Protein AF-A0A4U0VZD5-F1 (afdb_monomer_lite)

Sequence (245 aa):
MNGTALGRDLASLLKHYAAVSPSSPTLIPSPPFPSPRDLSTPAAQQWIVDHLLALNQTQQDGARAWKKAFWSRVVKGIEVGFAQRRAEGDEAVEDEETHPDLLETMVDYLSSPTATSAGAAPGVSRRVYYYGPFDGPIDSNHGLAQACVALSNHLLADPTLVLTHKRIIELGAGVGLLSLVSAKLSAGGAAPEIEGAEPRIVATDVDEKVLEMLQANIAENGMQARVNACALDWELAPDPEHDTA

Radius of gyration: 22.03 Å; chains: 1; bounding box: 45×55×79 Å

Foldseek 3Di:
DPPDPLNVLLVLVLLCLQLLDDVALVPQDDRSPPALQQLLDPVNLVSCCVRVVVVVVPADDPSLVRVLRNLVCSQVSNVVNLVVCVVVVNPVSVVDDRDVSSVVSNCCSVVDDDPPPPDDDPDPRQHAADDDDDDDDDDDPCSPVRVLRSVLSVCSSPVCVLQVAQAEEAEQCQLPSNVLSSLVSNVPDPDDLDPPDDARYEYEDADPVSLVNNVVSCVVSVNVSHYDYDYDDPVPDDDPVPPPD

pLDDT: mean 77.02, std 18.89, range [31.05, 97.38]

Secondary structure (DSSP, 8-state):
-TTSHHHHHHHHHHHHHHHT-SSSGGGS-TTTSPPHHHHTSHHHHHHHIIIIITTGGG--GGGHHHHHHHHHHHHHHHHHHHHHHHHTT-GGGGS----HHHHHHHHHHHHS-----SS------------SS------TT-HHHHHHHHHHHHHHH-THHHHT-S-EEEES-TT-HHHHHHHHHHHHS-----TTPPPSEEEEES-HHHHHHHHHHHHHTT-TTTEEEEE--GGGSPPTTS---

Structure (mmCIF, N/CA/C/O backbone):
data_AF-A0A4U0VZD5-F1
#
_entry.id   AF-A0A4U0VZD5-F1
#
loop_
_atom_site.group_PDB
_atom_site.id
_atom_site.type_symbol
_atom_site.label_atom_id
_atom_site.label_alt_id
_atom_site.label_comp_id
_atom_site.label_asym_id
_atom_site.label_entity_id
_atom_site.label_seq_id
_atom_site.pdbx_PDB_ins_code
_atom_site.Cartn_x
_atom_site.Cartn_y
_atom_site.Cartn_z
_atom_site.occupancy
_atom_site.B_iso_or_equiv
_atom_site.auth_seq_id
_atom_site.auth_comp_id
_atom_site.auth_asym_id
_atom_site.auth_atom_id
_atom_site.pdbx_PDB_model_num
ATOM 1 N N . MET A 1 1 ? -3.628 -7.415 -17.830 1.00 62.75 1 MET A N 1
ATOM 2 C CA . MET A 1 1 ? -2.643 -7.401 -16.721 1.00 62.75 1 MET A CA 1
ATOM 3 C C . MET A 1 1 ? -3.213 -7.878 -15.386 1.00 62.75 1 MET A C 1
ATOM 5 O O . MET A 1 1 ? -2.449 -8.416 -14.596 1.00 62.75 1 MET A O 1
ATOM 9 N N . ASN A 1 2 ? -4.520 -7.755 -15.124 1.00 50.47 2 ASN A N 1
ATOM 10 C CA . ASN A 1 2 ? -5.114 -8.258 -13.878 1.00 50.47 2 ASN A CA 1
ATOM 11 C C . ASN A 1 2 ? -4.874 -9.770 -13.703 1.00 50.47 2 ASN A C 1
ATOM 13 O O . ASN A 1 2 ? -5.185 -10.553 -14.597 1.00 50.47 2 ASN A O 1
ATOM 17 N N . GLY A 1 3 ? -4.291 -10.156 -12.564 1.00 62.03 3 GLY A N 1
ATOM 18 C CA . GLY A 1 3 ? -4.004 -11.550 -12.201 1.00 62.03 3 GLY A CA 1
ATOM 19 C C . GLY A 1 3 ? -2.580 -12.049 -12.491 1.00 62.03 3 GLY A C 1
ATOM 20 O O . GLY A 1 3 ? -2.229 -13.127 -12.015 1.00 62.03 3 GLY A O 1
ATOM 21 N N . THR A 1 4 ? -1.736 -11.292 -13.204 1.00 83.31 4 THR A N 1
ATOM 22 C CA . THR A 1 4 ? -0.313 -11.650 -13.391 1.00 83.31 4 THR A CA 1
ATOM 23 C C . THR A 1 4 ? 0.530 -11.260 -12.171 1.00 83.31 4 THR A C 1
ATOM 25 O O . THR A 1 4 ? 0.101 -10.442 -11.356 1.00 83.31 4 THR A O 1
ATOM 28 N N . ALA A 1 5 ? 1.740 -11.821 -12.031 1.00 83.69 5 ALA A N 1
ATOM 29 C CA . ALA A 1 5 ? 2.677 -11.423 -10.970 1.00 83.69 5 ALA A CA 1
ATOM 30 C C . ALA A 1 5 ? 2.955 -9.909 -11.011 1.00 83.69 5 ALA A C 1
ATOM 32 O O . ALA A 1 5 ? 2.682 -9.222 -10.033 1.00 83.69 5 ALA A O 1
ATOM 33 N N . LEU A 1 6 ? 3.312 -9.390 -12.190 1.00 86.06 6 LEU A N 1
ATOM 34 C CA . LEU A 1 6 ? 3.499 -7.959 -12.428 1.00 86.06 6 LEU A CA 1
ATOM 35 C C . LEU A 1 6 ? 2.243 -7.131 -12.113 1.00 86.06 6 LEU A C 1
ATOM 37 O O . LEU A 1 6 ? 2.339 -6.072 -11.506 1.00 86.06 6 LEU A O 1
ATOM 41 N N . GLY A 1 7 ? 1.049 -7.614 -12.471 1.00 80.94 7 GLY A N 1
ATOM 42 C CA . GLY A 1 7 ? -0.202 -6.930 -12.141 1.00 80.94 7 GLY A CA 1
ATOM 43 C C . GLY A 1 7 ? -0.452 -6.833 -10.631 1.00 80.94 7 GLY A C 1
ATOM 44 O O . GLY A 1 7 ? -0.961 -5.819 -10.158 1.00 80.94 7 GLY A O 1
ATOM 45 N N . ARG A 1 8 ? -0.067 -7.858 -9.857 1.00 83.62 8 ARG A N 1
ATOM 46 C CA . ARG A 1 8 ? -0.136 -7.820 -8.385 1.00 83.62 8 ARG A CA 1
ATOM 47 C C . ARG A 1 8 ? 0.894 -6.859 -7.794 1.00 83.62 8 ARG A C 1
ATOM 49 O O . ARG A 1 8 ? 0.544 -6.109 -6.885 1.00 83.62 8 ARG A O 1
ATOM 56 N N . ASP A 1 9 ? 2.110 -6.851 -8.329 1.00 86.75 9 ASP A N 1
ATOM 57 C CA . ASP A 1 9 ? 3.182 -5.952 -7.891 1.00 86.75 9 ASP A CA 1
ATOM 58 C C . ASP A 1 9 ? 2.803 -4.488 -8.142 1.00 86.75 9 ASP A C 1
ATOM 60 O O . ASP A 1 9 ? 2.845 -3.670 -7.227 1.00 86.75 9 ASP A O 1
ATOM 64 N N . LEU A 1 10 ? 2.294 -4.180 -9.337 1.00 87.94 10 LEU A N 1
ATOM 65 C CA . LEU A 1 10 ? 1.778 -2.862 -9.708 1.00 87.94 10 LEU A CA 1
ATOM 66 C C . LEU A 1 10 ? 0.598 -2.422 -8.825 1.00 87.94 10 LEU A C 1
ATOM 68 O O . LEU A 1 10 ? 0.584 -1.298 -8.317 1.00 87.94 10 LEU A O 1
ATOM 72 N N . ALA A 1 11 ? -0.355 -3.317 -8.550 1.00 83.94 11 ALA A N 1
ATOM 73 C CA . ALA A 1 11 ? -1.449 -3.033 -7.621 1.00 83.94 11 ALA A CA 1
ATOM 74 C C . ALA A 1 11 ? -0.955 -2.775 -6.185 1.00 83.94 11 ALA A C 1
ATOM 76 O O . ALA A 1 11 ? -1.553 -1.983 -5.457 1.00 83.94 11 ALA A O 1
ATOM 77 N N . SER A 1 12 ? 0.132 -3.420 -5.758 1.00 82.94 12 SER A N 1
ATOM 78 C CA . SER A 1 12 ? 0.761 -3.150 -4.463 1.00 82.94 12 SER A CA 1
ATOM 79 C C . SER A 1 12 ? 1.540 -1.830 -4.470 1.00 82.94 12 SER A C 1
ATOM 81 O O . SER A 1 12 ? 1.457 -1.059 -3.514 1.00 82.94 12 SER A O 1
ATOM 83 N N . LEU A 1 13 ? 2.230 -1.511 -5.568 1.00 87.81 13 LEU A N 1
ATOM 84 C CA . LEU A 1 13 ? 2.917 -0.236 -5.769 1.00 87.81 13 LEU A CA 1
ATOM 85 C C . LEU A 1 13 ? 1.947 0.950 -5.687 1.00 87.81 13 LEU A C 1
ATOM 87 O O . LEU A 1 13 ? 2.261 1.953 -5.049 1.00 87.81 13 LEU A O 1
ATOM 91 N N . LEU A 1 14 ? 0.750 0.812 -6.263 1.00 86.12 14 LEU A N 1
ATOM 92 C CA . LEU A 1 14 ? -0.326 1.801 -6.162 1.00 86.12 14 LEU A CA 1
ATOM 93 C C . LEU A 1 14 ? -0.691 2.110 -4.705 1.00 86.12 14 LEU A C 1
ATOM 95 O O . LEU A 1 14 ? -0.873 3.274 -4.353 1.00 86.12 14 LEU A O 1
ATOM 99 N N . LYS A 1 15 ? -0.744 1.091 -3.837 1.00 81.38 15 LYS A N 1
ATOM 100 C CA . LYS A 1 15 ? -1.036 1.273 -2.405 1.00 81.38 15 LYS A CA 1
ATOM 101 C C . LYS A 1 15 ? 0.075 2.047 -1.703 1.00 81.38 15 LYS A C 1
ATOM 103 O O . LYS A 1 15 ? -0.225 2.969 -0.952 1.00 81.38 15 LYS A O 1
ATOM 108 N N . HIS A 1 16 ? 1.341 1.728 -1.985 1.00 83.88 16 HIS A N 1
ATOM 109 C CA . HIS A 1 16 ? 2.482 2.496 -1.472 1.00 83.88 16 HIS A CA 1
ATOM 110 C C . HIS A 1 16 ? 2.446 3.955 -1.933 1.00 83.88 16 HIS A C 1
ATOM 112 O O . HIS A 1 16 ? 2.645 4.864 -1.127 1.00 83.88 16 HIS A O 1
ATOM 118 N N . TYR A 1 17 ? 2.157 4.181 -3.218 1.00 85.88 17 TYR A N 1
ATOM 119 C CA . TYR A 1 17 ? 2.051 5.516 -3.801 1.00 85.88 17 TYR A CA 1
ATOM 120 C C . TYR A 1 17 ? 0.921 6.332 -3.161 1.00 85.88 17 TYR A C 1
ATOM 122 O O . TYR A 1 17 ? 1.142 7.466 -2.740 1.00 85.88 17 TYR A O 1
ATOM 130 N N . ALA A 1 18 ? -0.265 5.736 -3.012 1.00 78.19 18 ALA A N 1
ATOM 131 C CA . ALA A 1 18 ? -1.412 6.369 -2.367 1.00 78.19 18 ALA A CA 1
ATOM 132 C C . ALA A 1 18 ? -1.168 6.649 -0.873 1.00 78.19 18 ALA A C 1
ATOM 134 O O . ALA A 1 18 ? -1.583 7.689 -0.359 1.00 78.19 18 ALA A O 1
ATOM 135 N N . ALA A 1 19 ? -0.477 5.739 -0.181 1.00 73.06 19 ALA A N 1
ATOM 136 C CA . ALA A 1 19 ? -0.137 5.880 1.231 1.00 73.06 19 ALA A CA 1
ATOM 137 C C . ALA A 1 19 ? 1.039 6.837 1.486 1.00 73.06 19 ALA A C 1
ATOM 139 O O . ALA A 1 19 ? 1.235 7.241 2.632 1.00 73.06 19 ALA A O 1
ATOM 140 N N . VAL A 1 20 ? 1.823 7.185 0.454 1.00 81.31 20 VAL A N 1
ATOM 141 C CA . VAL A 1 20 ? 3.091 7.928 0.590 1.00 81.31 20 VAL A CA 1
ATOM 142 C C . VAL A 1 20 ? 3.984 7.239 1.631 1.00 81.31 20 VAL A C 1
ATOM 144 O O . VAL A 1 20 ? 4.483 7.844 2.580 1.00 81.31 20 VAL A O 1
ATOM 147 N N . SER A 1 21 ? 4.087 5.917 1.507 1.00 77.44 21 SER A N 1
ATOM 148 C CA . SER A 1 21 ? 4.688 5.053 2.519 1.00 77.44 21 SER A CA 1
ATOM 149 C C . SER A 1 21 ? 5.438 3.894 1.867 1.00 77.44 21 SER A C 1
ATOM 151 O O . SER A 1 21 ? 4.959 3.367 0.856 1.00 77.44 21 SER A O 1
ATOM 153 N N . PRO A 1 22 ? 6.584 3.441 2.410 1.00 78.62 22 PRO A N 1
ATOM 154 C CA . PRO A 1 22 ? 7.290 3.885 3.629 1.00 78.62 22 PRO A CA 1
ATOM 155 C C . PRO A 1 22 ? 7.838 5.317 3.534 1.00 78.62 22 PRO A C 1
ATOM 157 O O . PRO A 1 22 ? 7.692 5.959 2.504 1.00 78.62 22 PRO A O 1
ATOM 160 N N . SER A 1 23 ? 8.482 5.835 4.587 1.00 79.25 23 SER A N 1
ATOM 161 C CA . SER A 1 23 ? 8.974 7.231 4.666 1.00 79.25 23 SER A CA 1
ATOM 162 C C . SER A 1 23 ? 9.859 7.680 3.493 1.00 79.25 23 SER A C 1
ATOM 164 O O . SER A 1 23 ? 9.943 8.873 3.207 1.00 79.25 23 SER A O 1
ATOM 166 N N . SER A 1 24 ? 10.482 6.733 2.787 1.00 86.75 24 SER A N 1
ATOM 167 C CA . SER A 1 24 ? 11.152 6.945 1.506 1.00 86.75 24 SER A CA 1
ATOM 168 C C . SER A 1 24 ? 10.703 5.890 0.495 1.00 86.75 24 SER A C 1
ATOM 170 O O . SER A 1 24 ? 10.731 4.701 0.822 1.00 86.75 24 SER A O 1
ATOM 172 N N . PRO A 1 25 ? 10.399 6.257 -0.762 1.00 90.69 25 PRO A N 1
ATOM 173 C CA . PRO A 1 25 ? 10.032 5.286 -1.784 1.00 90.69 25 PRO A CA 1
ATOM 174 C C . PRO A 1 25 ? 11.175 4.322 -2.111 1.00 90.69 25 PRO A C 1
ATOM 176 O O . PRO A 1 25 ? 10.906 3.268 -2.666 1.00 90.69 25 PRO A O 1
ATOM 179 N N . THR A 1 26 ? 12.434 4.625 -1.764 1.00 90.00 26 THR A N 1
ATOM 180 C CA . THR A 1 26 ? 13.578 3.704 -1.929 1.00 90.00 26 THR A CA 1
ATOM 181 C C . THR A 1 26 ? 13.498 2.473 -1.031 1.00 90.00 26 THR A C 1
ATOM 183 O O . THR A 1 26 ? 14.128 1.466 -1.336 1.00 90.00 26 THR A O 1
ATOM 186 N N . LEU A 1 27 ? 12.723 2.543 0.054 1.00 88.56 27 LEU A N 1
ATOM 187 C CA . LEU A 1 27 ? 12.533 1.436 0.989 1.00 88.56 27 LEU A CA 1
ATOM 188 C C . LEU A 1 27 ? 11.465 0.442 0.511 1.00 88.56 27 LEU A C 1
ATOM 190 O O . LEU A 1 27 ? 11.312 -0.607 1.123 1.00 88.56 27 LEU A O 1
ATOM 194 N N . ILE A 1 28 ? 10.738 0.737 -0.576 1.00 89.88 28 ILE A N 1
ATOM 195 C CA . ILE A 1 28 ? 9.834 -0.236 -1.203 1.00 89.88 28 ILE A CA 1
ATOM 196 C C . ILE A 1 28 ? 10.703 -1.330 -1.854 1.00 89.88 28 ILE A C 1
ATOM 198 O O . ILE A 1 28 ? 11.478 -1.003 -2.768 1.00 89.88 28 ILE A O 1
ATOM 202 N N . PRO A 1 29 ? 10.613 -2.600 -1.420 1.00 88.12 29 PRO A N 1
ATOM 203 C CA . PRO A 1 29 ? 11.421 -3.677 -1.984 1.00 88.12 29 PRO A CA 1
ATOM 204 C C . PRO A 1 29 ? 11.016 -3.973 -3.434 1.00 88.12 29 PRO A C 1
ATOM 206 O O . PRO A 1 29 ? 9.993 -3.492 -3.917 1.00 88.12 29 PRO A O 1
ATOM 209 N N . SER A 1 30 ? 11.840 -4.732 -4.155 1.00 87.81 30 SER A N 1
ATOM 210 C CA . SER A 1 30 ? 11.513 -5.239 -5.490 1.00 87.81 30 SER A CA 1
ATOM 211 C C . SER A 1 30 ? 11.449 -6.766 -5.410 1.00 87.81 30 SER A C 1
ATOM 213 O O . SER A 1 30 ? 12.510 -7.380 -5.261 1.00 87.81 30 SER A O 1
ATOM 215 N N . PRO A 1 31 ? 10.249 -7.388 -5.433 1.00 87.06 31 PRO A N 1
ATOM 216 C CA . PRO A 1 31 ? 8.893 -6.791 -5.444 1.00 87.06 31 PRO A CA 1
ATOM 217 C C . PRO A 1 31 ? 8.492 -6.136 -4.094 1.00 87.06 31 PRO A C 1
ATOM 219 O O . PRO A 1 31 ? 9.131 -6.439 -3.084 1.00 87.06 31 PRO A O 1
ATOM 222 N N . PRO A 1 32 ? 7.468 -5.245 -4.034 1.00 86.19 32 PRO A N 1
ATOM 223 C CA . PRO A 1 32 ? 6.478 -4.942 -5.077 1.00 86.19 32 PRO A CA 1
ATOM 224 C C . PRO A 1 32 ? 6.871 -3.833 -6.059 1.00 86.19 32 PRO A C 1
ATOM 226 O O . PRO A 1 32 ? 6.144 -3.587 -7.015 1.00 86.19 32 PRO A O 1
ATOM 229 N N . PHE A 1 33 ? 7.987 -3.132 -5.855 1.00 93.88 33 PHE A N 1
ATOM 230 C CA . PHE A 1 33 ? 8.480 -2.203 -6.869 1.00 93.88 33 PHE A CA 1
ATOM 231 C C . PHE A 1 33 ? 8.924 -3.016 -8.099 1.00 93.88 33 PHE A C 1
ATOM 233 O O . PHE A 1 33 ? 9.793 -3.877 -7.933 1.00 93.88 33 PHE A O 1
ATOM 240 N N . PRO A 1 34 ? 8.367 -2.796 -9.305 1.00 94.25 34 PRO A N 1
ATOM 241 C CA . PRO A 1 34 ? 8.693 -3.624 -10.462 1.00 94.25 34 PRO A CA 1
ATOM 242 C C . PRO A 1 34 ? 10.178 -3.536 -10.822 1.00 94.25 34 PRO A C 1
ATOM 244 O O . PRO A 1 34 ? 10.840 -2.526 -10.550 1.00 94.25 34 PRO A O 1
ATOM 247 N N . SER A 1 35 ? 10.716 -4.603 -11.414 1.00 94.94 35 SER A N 1
ATOM 248 C CA . SER A 1 35 ? 12.107 -4.603 -11.865 1.00 94.94 35 SER A CA 1
ATOM 249 C C . SER A 1 35 ? 12.310 -3.574 -12.990 1.00 94.94 35 SER A C 1
ATOM 251 O O . SER A 1 35 ? 11.343 -3.210 -13.665 1.00 94.94 35 SER A O 1
ATOM 253 N N . PRO A 1 36 ? 13.548 -3.112 -13.252 1.00 96.25 36 PRO A N 1
ATOM 254 C CA . PRO A 1 36 ? 13.823 -2.272 -14.419 1.00 96.25 36 PRO A CA 1
ATOM 255 C C . PRO A 1 36 ? 13.297 -2.894 -15.720 1.00 96.25 36 PRO A C 1
ATOM 257 O O . PRO A 1 36 ? 12.647 -2.216 -16.516 1.00 96.25 36 PRO A O 1
ATOM 260 N N . ARG A 1 37 ? 13.481 -4.212 -15.886 1.00 94.19 37 ARG A N 1
ATOM 261 C CA . ARG A 1 37 ? 12.983 -4.962 -17.041 1.00 94.19 37 ARG A CA 1
ATOM 262 C C . ARG A 1 37 ? 11.468 -4.850 -17.193 1.00 94.19 37 ARG A C 1
ATOM 264 O O . ARG A 1 37 ? 11.008 -4.570 -18.297 1.00 94.19 37 ARG A O 1
ATOM 271 N N . ASP A 1 38 ? 10.715 -5.002 -16.105 1.00 94.81 38 ASP A N 1
ATOM 272 C CA . ASP A 1 38 ? 9.254 -4.871 -16.122 1.00 94.81 38 ASP A CA 1
ATOM 273 C C . ASP A 1 38 ? 8.811 -3.433 -16.413 1.00 94.81 38 ASP A C 1
ATOM 275 O O . ASP A 1 38 ? 7.949 -3.218 -17.267 1.00 94.81 38 ASP A O 1
ATOM 279 N N . LEU A 1 39 ? 9.423 -2.447 -15.740 1.00 95.94 39 LEU A N 1
ATOM 280 C CA . LEU A 1 39 ? 9.114 -1.021 -15.909 1.00 95.94 39 LEU A CA 1
ATOM 281 C C . LEU A 1 39 ? 9.316 -0.551 -17.346 1.00 95.94 39 LEU A C 1
ATOM 283 O O . LEU A 1 39 ? 8.541 0.263 -17.830 1.00 95.94 39 LEU A O 1
ATOM 287 N N . SER A 1 40 ? 10.331 -1.073 -18.033 1.00 95.75 40 SER A N 1
ATOM 288 C CA . SER A 1 40 ? 10.614 -0.706 -19.423 1.00 95.75 40 SER A CA 1
ATOM 289 C C . SER A 1 40 ? 9.613 -1.244 -20.444 1.00 95.75 40 SER A C 1
ATOM 291 O O . SER A 1 40 ? 9.731 -0.917 -21.617 1.00 95.75 40 SER A O 1
ATOM 293 N N . THR A 1 41 ? 8.634 -2.062 -20.049 1.00 94.31 41 THR A N 1
ATOM 294 C CA . THR A 1 41 ? 7.617 -2.547 -20.992 1.00 94.31 41 THR A CA 1
ATOM 295 C C . THR A 1 41 ? 6.527 -1.493 -21.226 1.00 94.31 41 THR A C 1
ATOM 297 O O . THR A 1 41 ? 6.054 -0.894 -20.254 1.00 94.31 41 THR A O 1
ATOM 300 N N . PRO A 1 42 ? 6.032 -1.305 -22.468 1.00 93.94 42 PRO A N 1
ATOM 301 C CA . PRO A 1 42 ? 4.949 -0.355 -22.748 1.00 93.94 42 PRO A CA 1
ATOM 302 C C . PRO A 1 42 ? 3.695 -0.617 -21.907 1.00 93.94 42 PRO A C 1
ATOM 304 O O . PRO A 1 42 ? 3.043 0.303 -21.421 1.00 93.94 42 PRO A O 1
ATOM 307 N N . ALA A 1 43 ? 3.394 -1.895 -21.666 1.00 92.75 43 ALA A N 1
ATOM 308 C CA . ALA A 1 43 ? 2.267 -2.318 -20.849 1.00 92.75 43 ALA A CA 1
ATOM 309 C C . ALA A 1 43 ? 2.384 -1.820 -19.394 1.00 92.75 43 ALA A C 1
ATOM 311 O O . ALA A 1 43 ? 1.436 -1.239 -18.866 1.00 92.75 43 ALA A O 1
ATOM 312 N N . ALA A 1 44 ? 3.537 -2.005 -18.742 1.00 93.75 44 ALA A N 1
ATOM 313 C CA . ALA A 1 44 ? 3.726 -1.531 -17.371 1.00 93.75 44 ALA A CA 1
ATOM 314 C C . ALA A 1 44 ? 3.644 -0.002 -17.282 1.00 93.75 44 ALA A C 1
ATOM 316 O O . ALA A 1 44 ? 3.006 0.520 -16.368 1.00 93.75 44 ALA A O 1
ATOM 317 N N . GLN A 1 45 ? 4.239 0.708 -18.246 1.00 94.56 45 GLN A N 1
ATOM 318 C CA . GLN A 1 45 ? 4.199 2.170 -18.291 1.00 94.56 45 GLN A CA 1
ATOM 319 C C . GLN A 1 45 ? 2.767 2.692 -18.455 1.00 94.56 45 GLN A C 1
ATOM 321 O O . GLN A 1 45 ? 2.347 3.531 -17.660 1.00 94.56 45 GLN A O 1
ATOM 326 N N . GLN A 1 46 ? 1.988 2.131 -19.389 1.00 92.12 46 GLN A N 1
ATOM 327 C CA . GLN A 1 46 ? 0.579 2.495 -19.572 1.00 92.12 46 GLN A CA 1
ATOM 328 C C . GLN A 1 46 ? -0.236 2.248 -18.299 1.00 92.12 46 GLN A C 1
ATOM 330 O O . GLN A 1 46 ? -1.015 3.095 -17.878 1.00 92.12 46 GLN A O 1
ATOM 335 N N . TRP A 1 47 ? -0.016 1.114 -17.627 1.00 91.88 47 TRP A N 1
ATOM 336 C CA . TRP A 1 47 ? -0.720 0.825 -16.380 1.00 91.88 47 TRP A CA 1
ATOM 337 C C . TRP A 1 47 ? -0.421 1.871 -15.297 1.00 91.88 47 TRP A C 1
ATOM 339 O O . TRP A 1 47 ? -1.335 2.309 -14.596 1.00 91.88 47 TRP A O 1
ATOM 349 N N . ILE A 1 48 ? 0.844 2.288 -15.161 1.00 91.69 48 ILE A N 1
ATOM 350 C CA . ILE A 1 48 ? 1.253 3.322 -14.200 1.00 91.69 48 ILE A CA 1
ATOM 351 C C . ILE A 1 48 ? 0.583 4.659 -14.527 1.00 91.69 48 ILE A C 1
ATOM 353 O O . ILE A 1 48 ? 0.110 5.331 -13.612 1.00 91.69 48 ILE A O 1
ATOM 357 N N . VAL A 1 49 ? 0.506 5.035 -15.802 1.00 89.00 49 VAL A N 1
ATOM 358 C CA . VAL A 1 49 ? -0.208 6.242 -16.244 1.00 89.00 49 VAL A CA 1
ATOM 359 C C . VAL A 1 49 ? -1.678 6.168 -15.835 1.00 89.00 49 VAL A C 1
ATOM 361 O O . VAL A 1 49 ? -2.149 7.014 -15.072 1.00 89.00 49 VAL A O 1
ATOM 364 N N . ASP A 1 50 ? -2.362 5.096 -16.227 1.00 86.56 50 ASP A N 1
ATOM 365 C CA . ASP A 1 50 ? -3.799 4.925 -16.002 1.00 86.56 50 ASP A CA 1
ATOM 366 C C . ASP A 1 50 ? -4.178 4.948 -14.509 1.00 86.56 50 ASP A C 1
ATOM 368 O O . ASP A 1 50 ? -5.256 5.420 -14.147 1.00 86.56 50 ASP A O 1
ATOM 372 N N . HIS A 1 51 ? -3.303 4.450 -13.624 1.00 84.31 51 HIS A N 1
ATOM 373 C CA . HIS A 1 51 ? -3.644 4.220 -12.213 1.00 84.31 51 HIS A CA 1
ATOM 374 C C . HIS A 1 51 ? -2.937 5.158 -11.225 1.00 84.31 51 HIS A C 1
ATOM 376 O O . HIS A 1 51 ? -3.519 5.494 -10.195 1.00 84.31 51 HIS A O 1
ATOM 382 N N . LEU A 1 52 ? -1.692 5.580 -11.482 1.00 83.00 52 LEU A N 1
ATOM 383 C CA . LEU A 1 52 ? -0.920 6.419 -10.553 1.00 83.00 52 LEU A CA 1
ATOM 384 C C . LEU A 1 52 ? -0.952 7.902 -10.937 1.00 83.00 52 LEU A C 1
ATOM 386 O O . LEU A 1 52 ? -0.992 8.746 -10.037 1.00 83.00 52 LEU A O 1
ATOM 390 N N . LEU A 1 53 ? -0.954 8.246 -12.230 1.00 79.25 53 LEU A N 1
ATOM 391 C CA . LEU A 1 53 ? -1.032 9.653 -12.647 1.00 79.25 53 LEU A CA 1
ATOM 392 C C . LEU A 1 53 ? -2.420 10.246 -12.421 1.00 79.25 53 LEU A C 1
ATOM 394 O O . LEU A 1 53 ? -2.519 11.383 -11.956 1.00 79.25 53 LEU A O 1
ATOM 398 N N . ALA A 1 54 ? -3.476 9.452 -12.605 1.00 68.06 54 ALA A N 1
ATOM 399 C CA . ALA A 1 54 ? -4.837 9.840 -12.236 1.00 68.06 54 ALA A CA 1
ATOM 400 C C . ALA A 1 54 ? -4.950 10.262 -10.753 1.00 68.06 54 ALA A C 1
ATOM 402 O O . ALA A 1 54 ? -5.682 11.189 -10.416 1.00 68.06 54 ALA A O 1
ATOM 403 N N . LEU A 1 55 ? -4.163 9.647 -9.860 1.00 62.84 55 LEU A N 1
ATOM 404 C CA . LEU A 1 55 ? -4.115 9.998 -8.432 1.00 62.84 55 LEU A CA 1
ATOM 405 C C . LEU A 1 55 ? -3.281 11.246 -8.123 1.00 62.84 55 LEU A C 1
ATOM 407 O O . LEU A 1 55 ? -3.326 11.776 -7.008 1.00 62.84 55 LEU A O 1
ATOM 411 N N . ASN A 1 56 ? -2.460 11.698 -9.068 1.00 60.28 56 ASN A N 1
ATOM 412 C CA . ASN A 1 56 ? -1.546 12.805 -8.838 1.00 60.28 56 ASN A CA 1
ATOM 413 C C . ASN A 1 56 ? -2.276 14.159 -8.809 1.00 60.28 56 ASN A C 1
ATOM 415 O O . ASN A 1 56 ? -1.852 15.065 -8.096 1.00 60.28 56 ASN A O 1
ATOM 419 N N . GLN A 1 57 ? -3.417 14.262 -9.496 1.00 54.75 57 GLN A N 1
ATOM 420 C CA . GLN A 1 57 ? -4.195 15.498 -9.631 1.00 54.75 57 GLN A CA 1
ATOM 421 C C . GLN A 1 57 ? -4.947 15.904 -8.349 1.00 54.75 57 GLN A C 1
ATOM 423 O O . GLN A 1 57 ? -5.398 17.040 -8.233 1.00 54.75 57 GLN A O 1
ATOM 428 N N . THR A 1 58 ? -5.074 15.009 -7.362 1.00 51.16 58 THR A N 1
ATOM 429 C CA . THR A 1 58 ? -5.965 15.206 -6.203 1.00 51.16 58 THR A CA 1
ATOM 430 C C . THR A 1 58 ? -5.272 15.532 -4.869 1.00 51.16 58 THR A C 1
ATOM 432 O O . THR A 1 58 ? -5.965 15.697 -3.868 1.00 51.16 58 THR A O 1
ATOM 435 N N . GLN A 1 59 ? -3.934 15.609 -4.782 1.00 51.97 59 GLN A N 1
ATOM 436 C CA . GLN A 1 59 ? -3.224 15.734 -3.488 1.00 51.97 59 GLN A CA 1
ATOM 437 C C . GLN A 1 59 ? -2.283 16.948 -3.383 1.00 51.97 59 GLN A C 1
ATOM 439 O O . GLN A 1 59 ? -1.357 17.099 -4.174 1.00 51.97 59 GLN A O 1
ATOM 444 N N . GLN A 1 60 ? -2.490 17.743 -2.325 1.00 52.81 60 GLN A N 1
ATOM 445 C CA . GLN A 1 60 ? -1.736 18.949 -1.959 1.00 52.81 60 GLN A CA 1
ATOM 446 C C . GLN A 1 60 ? -0.336 18.668 -1.365 1.00 52.81 60 GLN A C 1
ATOM 448 O O . GLN A 1 60 ? -0.158 17.757 -0.556 1.00 52.81 60 GLN A O 1
ATOM 453 N N . ASP A 1 61 ? 0.620 19.514 -1.767 1.00 56.91 61 ASP A N 1
ATOM 454 C CA . ASP A 1 61 ? 1.993 19.861 -1.329 1.00 56.91 61 ASP A CA 1
ATOM 455 C C . ASP A 1 61 ? 2.782 19.026 -0.292 1.00 56.91 61 ASP A C 1
ATOM 457 O O . ASP A 1 61 ? 4.001 18.894 -0.432 1.00 56.91 61 ASP A O 1
ATOM 461 N N . GLY A 1 62 ? 2.165 18.427 0.730 1.00 62.91 62 GLY A N 1
ATOM 462 C CA . GLY A 1 62 ? 2.884 17.786 1.845 1.00 62.91 62 GLY A CA 1
ATOM 463 C C . GLY A 1 62 ? 3.648 16.500 1.486 1.00 62.91 62 GLY A C 1
ATOM 464 O O . GLY A 1 62 ? 4.600 16.133 2.169 1.00 62.91 62 GLY A O 1
ATOM 465 N N . ALA A 1 63 ? 3.263 15.818 0.404 1.00 75.75 63 ALA A N 1
ATOM 466 C CA . ALA A 1 63 ? 3.888 14.571 -0.063 1.00 75.75 63 ALA A CA 1
ATOM 467 C C . ALA A 1 63 ? 4.898 14.779 -1.205 1.00 75.75 63 ALA A C 1
ATOM 469 O O . ALA A 1 63 ? 5.423 13.818 -1.772 1.00 75.75 63 ALA A O 1
ATOM 470 N N . ARG A 1 64 ? 5.166 16.034 -1.576 1.00 80.62 64 ARG A N 1
ATOM 471 C CA . ARG A 1 64 ? 5.861 16.373 -2.818 1.00 80.62 64 ARG A CA 1
ATOM 472 C C . ARG A 1 64 ? 7.288 15.832 -2.895 1.00 80.62 64 ARG A C 1
ATOM 474 O O . ARG A 1 64 ? 7.684 15.315 -3.935 1.00 80.62 64 ARG A O 1
ATOM 481 N N . ALA A 1 65 ? 8.040 15.895 -1.796 1.00 84.81 65 ALA A N 1
ATOM 482 C CA . ALA A 1 65 ? 9.398 15.349 -1.737 1.00 84.81 65 ALA A CA 1
ATOM 483 C C . ALA A 1 65 ? 9.416 13.824 -1.944 1.00 84.81 65 ALA A C 1
ATOM 485 O O . ALA A 1 65 ? 10.250 13.308 -2.689 1.00 84.81 65 ALA A O 1
ATOM 486 N N . TRP A 1 66 ? 8.456 13.115 -1.341 1.00 88.06 66 TRP A N 1
ATOM 487 C CA . TRP A 1 66 ? 8.308 11.672 -1.503 1.00 88.06 66 TRP A CA 1
ATOM 488 C C . TRP A 1 66 ? 7.920 11.310 -2.939 1.00 88.06 66 TRP A C 1
ATOM 490 O O . TRP A 1 66 ? 8.566 10.462 -3.550 1.00 88.06 66 TRP A O 1
ATOM 500 N N . LYS A 1 67 ? 6.921 11.994 -3.516 1.00 88.19 67 LYS A N 1
ATOM 501 C CA . LYS A 1 67 ? 6.462 11.740 -4.892 1.00 88.19 67 LYS A CA 1
ATOM 502 C C . LYS A 1 67 ? 7.537 12.060 -5.927 1.00 88.19 67 LYS A C 1
ATOM 504 O O . LYS A 1 67 ? 7.734 11.271 -6.845 1.00 88.19 67 LYS A O 1
ATOM 509 N N . LYS A 1 68 ? 8.304 13.138 -5.735 1.00 89.62 68 LYS A N 1
ATOM 510 C CA . LYS A 1 68 ? 9.494 13.429 -6.547 1.00 89.62 68 LYS A CA 1
ATOM 511 C C . LYS A 1 68 ? 10.469 12.250 -6.530 1.00 89.62 68 LYS A C 1
ATOM 513 O O . LYS A 1 68 ? 10.828 11.742 -7.586 1.00 89.62 68 LYS A O 1
ATOM 518 N N . ALA A 1 69 ? 10.855 11.775 -5.343 1.00 92.19 69 ALA A N 1
ATOM 519 C CA . ALA A 1 69 ? 11.765 10.637 -5.217 1.00 92.19 69 ALA A CA 1
ATOM 520 C C . ALA A 1 69 ? 11.187 9.347 -5.832 1.00 92.19 69 ALA A C 1
ATOM 522 O O . ALA A 1 69 ? 11.923 8.570 -6.441 1.00 92.19 69 ALA A O 1
ATOM 523 N N . PHE A 1 70 ? 9.875 9.133 -5.708 1.00 93.81 70 PHE A N 1
ATOM 524 C CA . PHE A 1 70 ? 9.173 7.987 -6.280 1.00 93.81 70 PHE A CA 1
ATOM 525 C C . PHE A 1 70 ? 9.246 8.003 -7.805 1.00 93.81 70 PHE A C 1
ATOM 527 O O . PHE A 1 70 ? 9.741 7.049 -8.404 1.00 93.81 70 PHE A O 1
ATOM 534 N N . TRP A 1 71 ? 8.830 9.103 -8.433 1.00 93.94 71 TRP A N 1
ATOM 535 C CA . TRP A 1 71 ? 8.865 9.222 -9.885 1.00 93.94 71 TRP A CA 1
ATOM 536 C C . TRP A 1 71 ? 10.303 9.165 -10.412 1.00 93.94 71 TRP A C 1
ATOM 538 O O . TRP A 1 71 ? 10.535 8.602 -11.479 1.00 93.94 71 TRP A O 1
ATOM 548 N N . SER A 1 72 ? 11.295 9.656 -9.649 1.00 94.12 72 SER A N 1
ATOM 549 C CA . SER A 1 72 ? 12.708 9.603 -10.066 1.00 94.12 72 SER A CA 1
ATOM 550 C C . SER A 1 72 ? 13.192 8.165 -10.098 1.00 94.12 72 SER A C 1
ATOM 552 O O . SER A 1 72 ? 13.942 7.781 -10.991 1.00 94.12 72 SER A O 1
ATOM 554 N N . ARG A 1 73 ? 12.721 7.350 -9.149 1.00 95.31 73 ARG A N 1
ATOM 555 C CA . ARG A 1 73 ? 12.978 5.914 -9.136 1.00 95.31 73 ARG A CA 1
ATOM 556 C C . ARG A 1 73 ? 12.300 5.204 -10.314 1.00 95.31 73 ARG A C 1
ATOM 558 O O . ARG A 1 73 ? 12.930 4.326 -10.893 1.00 95.31 73 ARG A O 1
ATOM 565 N N . VAL A 1 74 ? 11.067 5.578 -10.674 1.00 95.69 74 VAL A N 1
ATOM 566 C CA . VAL A 1 74 ? 10.337 4.998 -11.820 1.00 95.69 74 VAL A CA 1
ATOM 567 C C . VAL A 1 74 ? 11.057 5.291 -13.138 1.00 95.69 74 VAL A C 1
ATOM 569 O O . VAL A 1 74 ? 11.441 4.346 -13.820 1.00 95.69 74 VAL A O 1
ATOM 572 N N . VAL A 1 75 ? 11.309 6.565 -13.464 1.00 95.62 75 VAL A N 1
ATOM 573 C CA . VAL A 1 75 ? 11.955 6.964 -14.733 1.00 95.62 75 VAL A CA 1
ATOM 574 C C . VAL A 1 75 ? 13.345 6.343 -14.864 1.00 95.62 75 VAL A C 1
ATOM 576 O O . VAL A 1 75 ? 13.642 5.703 -15.868 1.00 95.62 75 VAL A O 1
ATOM 579 N N . LYS A 1 76 ? 14.163 6.406 -13.805 1.00 96.06 76 LYS A N 1
ATOM 580 C CA . LYS A 1 76 ? 15.477 5.749 -13.795 1.00 96.06 76 LYS A CA 1
ATOM 581 C C . LYS A 1 76 ? 15.370 4.232 -13.992 1.00 96.06 76 LYS A C 1
ATOM 583 O O . LYS A 1 76 ? 16.225 3.629 -14.631 1.00 96.06 76 LYS A O 1
ATOM 588 N N . GLY A 1 77 ? 14.345 3.600 -13.421 1.00 96.62 77 GLY A N 1
ATOM 589 C CA . GLY A 1 77 ? 14.077 2.176 -13.613 1.00 96.62 77 GLY A CA 1
ATOM 590 C C . GLY A 1 77 ? 13.755 1.831 -15.068 1.00 96.62 77 GLY A C 1
ATOM 591 O O . GLY A 1 77 ? 14.274 0.841 -15.573 1.00 96.62 77 GLY A O 1
ATOM 592 N N . ILE A 1 78 ? 12.970 2.670 -15.749 1.00 97.19 78 ILE A N 1
ATOM 593 C CA . ILE A 1 78 ? 12.643 2.525 -17.176 1.00 97.19 78 ILE A CA 1
ATOM 594 C C . ILE A 1 78 ? 13.910 2.633 -18.032 1.00 97.19 78 ILE A C 1
ATOM 596 O O . ILE A 1 78 ? 14.186 1.732 -18.820 1.00 97.19 78 ILE A O 1
ATOM 600 N N . GLU A 1 79 ? 14.728 3.668 -17.816 1.00 96.12 79 GLU A N 1
ATOM 601 C CA . GLU A 1 79 ? 15.991 3.877 -18.545 1.00 96.12 79 GLU A CA 1
ATOM 602 C C . GLU A 1 79 ? 16.953 2.687 -18.393 1.00 96.12 79 GLU A C 1
ATOM 604 O O . GLU A 1 79 ? 17.526 2.197 -19.369 1.00 96.12 79 GLU A O 1
ATOM 609 N N . VAL A 1 80 ? 17.103 2.178 -17.163 1.00 97.38 80 VAL A N 1
ATOM 610 C CA . VAL A 1 80 ? 17.911 0.980 -16.891 1.00 97.38 80 VAL A CA 1
ATOM 611 C C . VAL A 1 80 ? 17.315 -0.248 -17.582 1.00 97.38 80 VAL A C 1
ATOM 613 O O . VAL A 1 80 ? 18.063 -1.060 -18.125 1.00 97.38 80 VAL A O 1
ATOM 616 N N . GLY A 1 81 ? 15.991 -0.393 -17.588 1.00 96.88 81 GLY A N 1
ATOM 617 C CA . GLY A 1 81 ? 15.314 -1.497 -18.259 1.00 96.88 81 GLY A CA 1
ATOM 618 C C . GLY A 1 81 ? 15.489 -1.473 -19.775 1.00 96.88 81 GLY A C 1
ATOM 619 O O . GLY A 1 81 ? 15.779 -2.512 -20.362 1.00 96.88 81 GLY A O 1
ATOM 620 N N . PHE A 1 82 ? 15.432 -0.299 -20.411 1.00 97.19 82 PHE A N 1
ATOM 621 C CA . PHE A 1 82 ? 15.758 -0.163 -21.832 1.00 97.19 82 PHE A CA 1
ATOM 622 C C . PHE A 1 82 ? 17.202 -0.574 -22.131 1.00 97.19 82 PHE A C 1
ATOM 624 O O . PHE A 1 82 ? 17.459 -1.293 -23.096 1.00 97.19 82 PHE A O 1
ATOM 631 N N . ALA A 1 83 ? 18.158 -0.185 -21.281 1.00 96.00 83 ALA A N 1
ATOM 632 C CA . ALA A 1 83 ? 19.545 -0.620 -21.432 1.00 96.00 83 ALA A CA 1
ATOM 633 C C . ALA A 1 83 ? 19.702 -2.149 -21.299 1.00 96.00 83 ALA A C 1
ATOM 635 O O . ALA A 1 83 ? 20.452 -2.751 -22.066 1.00 96.00 83 ALA A O 1
ATOM 636 N N . GLN A 1 84 ? 18.977 -2.780 -20.368 1.00 96.44 84 GLN A N 1
ATOM 637 C CA . GLN A 1 84 ? 18.957 -4.240 -20.209 1.00 96.44 84 GLN A CA 1
ATOM 638 C C . GLN A 1 84 ? 18.375 -4.935 -21.444 1.00 96.44 84 GLN A C 1
ATOM 640 O O . GLN A 1 84 ? 19.005 -5.835 -21.988 1.00 96.44 84 GLN A O 1
ATOM 645 N N . ARG A 1 85 ? 17.229 -4.459 -21.938 1.00 95.31 85 ARG A N 1
ATOM 646 C CA . ARG A 1 85 ? 16.576 -4.955 -23.160 1.00 95.31 85 ARG A CA 1
ATOM 647 C C . ARG A 1 85 ? 17.494 -4.905 -24.373 1.00 95.31 85 ARG A C 1
ATOM 649 O O . ARG A 1 85 ? 17.629 -5.896 -25.085 1.00 95.31 85 ARG A O 1
ATOM 656 N N . ARG A 1 86 ? 18.197 -3.786 -24.556 1.00 95.00 86 ARG A N 1
ATOM 657 C CA . ARG A 1 86 ? 19.182 -3.633 -25.633 1.00 95.00 86 ARG A CA 1
ATOM 658 C C . ARG A 1 86 ? 20.317 -4.649 -25.512 1.00 95.00 86 ARG A C 1
ATOM 660 O O . ARG A 1 86 ? 20.706 -5.258 -26.501 1.00 95.00 86 ARG A O 1
ATOM 667 N N . ALA A 1 87 ? 20.832 -4.861 -24.301 1.00 94.38 87 ALA A N 1
ATOM 668 C CA . ALA A 1 87 ? 21.875 -5.856 -24.051 1.00 94.38 87 ALA A CA 1
ATOM 669 C C . ALA A 1 87 ? 21.394 -7.304 -24.285 1.00 94.38 87 ALA A C 1
ATOM 671 O O . ALA A 1 87 ? 22.200 -8.164 -24.632 1.00 94.38 87 ALA A O 1
ATOM 672 N N . GLU A 1 88 ? 20.094 -7.564 -24.127 1.00 94.69 88 GLU A N 1
ATOM 673 C CA . GLU A 1 88 ? 19.438 -8.843 -24.435 1.00 94.69 88 GLU A CA 1
ATOM 674 C C . GLU A 1 88 ? 19.161 -9.042 -25.940 1.00 94.69 88 GLU A C 1
ATOM 676 O O . GLU A 1 88 ? 18.752 -10.132 -26.338 1.00 94.69 88 GLU A O 1
ATOM 681 N N . GLY A 1 89 ? 19.402 -8.026 -26.779 1.00 93.06 89 GLY A N 1
ATOM 682 C CA . GLY A 1 89 ? 19.141 -8.076 -28.221 1.00 93.06 89 GLY A CA 1
ATOM 683 C C . GLY A 1 89 ? 17.684 -7.804 -28.606 1.00 93.06 89 GLY A C 1
ATOM 684 O O . GLY A 1 89 ? 17.247 -8.223 -29.675 1.00 93.06 89 GLY A O 1
ATOM 685 N N . ASP A 1 90 ? 16.917 -7.136 -27.743 1.00 92.12 90 ASP A N 1
ATOM 686 C CA . ASP A 1 90 ? 15.547 -6.712 -28.036 1.00 92.12 90 ASP A CA 1
ATOM 687 C C . ASP A 1 90 ? 15.554 -5.487 -28.964 1.00 92.12 90 ASP A C 1
ATOM 689 O O . ASP A 1 90 ? 15.630 -4.350 -28.503 1.00 92.12 90 ASP A O 1
ATOM 693 N N . GLU A 1 91 ? 15.499 -5.722 -30.278 1.00 89.50 91 GLU A N 1
ATOM 694 C CA . GLU A 1 91 ? 15.542 -4.666 -31.303 1.00 89.50 91 GLU A CA 1
ATOM 695 C C . GLU A 1 91 ? 14.368 -3.679 -31.210 1.00 89.50 91 GLU A C 1
ATOM 697 O O . GLU A 1 91 ? 14.513 -2.527 -31.610 1.00 89.50 91 GLU A O 1
ATOM 702 N N . ALA A 1 92 ? 13.228 -4.086 -30.634 1.00 87.81 92 ALA A N 1
ATOM 703 C CA . ALA A 1 92 ? 12.068 -3.206 -30.487 1.00 87.81 92 ALA A CA 1
ATOM 704 C C . ALA A 1 92 ? 12.357 -2.004 -29.573 1.00 87.81 92 ALA A C 1
ATOM 706 O O . ALA A 1 92 ? 11.713 -0.969 -29.700 1.00 87.81 92 ALA A O 1
ATOM 707 N N . VAL A 1 93 ? 13.349 -2.114 -28.679 1.00 90.50 93 VAL A N 1
ATOM 708 C CA . VAL A 1 93 ? 13.706 -1.042 -27.742 1.00 90.50 93 VAL A CA 1
ATOM 709 C C . VAL A 1 93 ? 14.333 0.180 -28.418 1.00 90.50 93 VAL A C 1
ATOM 711 O O . VAL A 1 93 ? 14.397 1.239 -27.803 1.00 90.50 93 VAL A O 1
ATOM 714 N N . GLU A 1 94 ? 14.832 0.046 -29.649 1.00 86.12 94 GLU A N 1
ATOM 715 C CA . GLU A 1 94 ? 15.451 1.163 -30.373 1.00 86.12 94 GLU A CA 1
ATOM 716 C C . GLU A 1 94 ? 14.423 2.232 -30.770 1.00 86.12 94 GLU A C 1
ATOM 718 O O . GLU A 1 94 ? 14.763 3.413 -30.811 1.00 86.12 94 GLU A O 1
ATOM 723 N N . ASP A 1 95 ? 13.169 1.825 -30.984 1.00 88.06 95 ASP A N 1
ATOM 724 C CA . ASP A 1 95 ? 12.051 2.711 -31.329 1.00 88.06 95 ASP A CA 1
ATOM 725 C C . ASP A 1 95 ? 11.161 3.049 -30.114 1.00 88.06 95 ASP A C 1
ATOM 727 O O . ASP A 1 95 ? 10.180 3.787 -30.237 1.00 88.06 95 ASP A O 1
ATOM 731 N N . GLU A 1 96 ? 11.463 2.492 -28.936 1.00 90.00 96 GLU A N 1
ATOM 732 C CA . GLU A 1 96 ? 10.704 2.738 -27.711 1.00 90.00 96 GLU A CA 1
ATOM 733 C C . GLU A 1 96 ? 11.286 3.905 -26.906 1.00 90.00 96 GLU A C 1
ATOM 735 O O . GLU A 1 96 ? 12.484 3.986 -26.634 1.00 90.00 96 GLU A O 1
ATOM 740 N N . GLU A 1 97 ? 10.398 4.776 -26.431 1.00 90.88 97 GLU A N 1
ATOM 741 C CA . GLU A 1 97 ? 10.728 5.868 -25.520 1.00 90.88 97 GLU A CA 1
ATOM 742 C C . GLU A 1 97 ? 9.963 5.722 -24.201 1.00 90.88 97 GLU A C 1
ATOM 744 O O . GLU A 1 97 ? 8.948 5.024 -24.104 1.00 90.88 97 GLU A O 1
ATOM 749 N N . THR A 1 98 ? 10.451 6.389 -23.152 1.00 93.19 98 THR A N 1
ATOM 750 C CA . THR A 1 98 ? 9.701 6.497 -21.897 1.00 93.19 98 THR A CA 1
ATOM 751 C C . THR A 1 98 ? 8.381 7.206 -22.177 1.00 93.19 98 THR A C 1
ATOM 753 O O . THR A 1 98 ? 8.365 8.250 -22.825 1.00 93.19 98 THR A O 1
ATOM 756 N N . HIS A 1 99 ? 7.284 6.669 -21.647 1.00 93.06 99 HIS A N 1
ATOM 757 C CA . HIS A 1 99 ? 5.950 7.214 -21.848 1.00 93.06 99 HIS A CA 1
ATOM 758 C C . HIS A 1 99 ? 5.917 8.719 -21.513 1.00 93.06 99 HIS A C 1
ATOM 760 O O . HIS A 1 99 ? 6.339 9.100 -20.411 1.00 93.06 99 HIS A O 1
ATOM 766 N N . PRO A 1 100 ? 5.400 9.577 -22.414 1.00 91.38 100 PRO A N 1
ATOM 767 C CA . PRO A 1 100 ? 5.509 11.033 -22.300 1.00 91.38 100 PRO A CA 1
ATOM 768 C C . PRO A 1 100 ? 4.939 11.568 -20.983 1.00 91.38 100 PRO A C 1
ATOM 770 O O . PRO A 1 100 ? 5.622 12.316 -20.291 1.00 91.38 100 PRO A O 1
ATOM 773 N N . ASP A 1 101 ? 3.764 11.096 -20.563 1.00 90.38 101 ASP A N 1
ATOM 774 C CA . ASP A 1 101 ? 3.117 11.540 -19.318 1.00 90.38 101 ASP A CA 1
ATOM 775 C C . ASP A 1 101 ? 3.951 11.263 -18.050 1.00 90.38 101 ASP A C 1
ATOM 777 O O . ASP A 1 101 ? 3.874 12.000 -17.061 1.00 90.38 101 ASP A O 1
ATOM 781 N N . LEU A 1 102 ? 4.775 10.205 -18.053 1.00 89.81 102 LEU A N 1
ATOM 782 C CA . LEU A 1 102 ? 5.671 9.894 -16.934 1.00 89.81 102 LEU A CA 1
ATOM 783 C C . LEU A 1 102 ? 6.835 10.890 -16.872 1.00 89.81 102 LEU A C 1
ATOM 785 O O . LEU A 1 102 ? 7.222 11.323 -15.782 1.00 89.81 102 LEU A O 1
ATOM 789 N N . LEU A 1 103 ? 7.379 11.260 -18.036 1.00 88.75 103 LEU A N 1
ATOM 790 C CA . LEU A 1 103 ? 8.419 12.282 -18.149 1.00 88.75 103 LEU A CA 1
ATOM 791 C C . LEU A 1 103 ? 7.875 13.665 -17.794 1.00 88.75 103 LEU A C 1
ATOM 793 O O . LEU A 1 103 ? 8.511 14.376 -17.021 1.00 88.75 103 LEU A O 1
ATOM 797 N N . GLU A 1 104 ? 6.693 14.023 -18.291 1.00 88.62 104 GLU A N 1
ATOM 798 C CA . GLU A 1 104 ? 6.017 15.279 -17.956 1.00 88.62 104 GLU A CA 1
ATOM 799 C C . GLU A 1 104 ? 5.802 15.386 -16.443 1.00 88.62 104 GLU A C 1
ATOM 801 O O . GLU A 1 104 ? 6.252 16.340 -15.811 1.00 88.62 104 GLU A O 1
ATOM 806 N N . THR A 1 105 ? 5.268 14.331 -15.823 1.00 87.12 105 THR A N 1
ATOM 807 C CA . THR A 1 105 ? 5.074 14.287 -14.368 1.00 87.12 105 THR A CA 1
ATOM 808 C C . THR A 1 105 ? 6.385 14.448 -13.598 1.00 87.12 105 THR A C 1
ATOM 810 O O . THR A 1 105 ? 6.442 15.148 -12.584 1.00 87.12 105 THR A O 1
ATOM 813 N N . MET A 1 106 ? 7.465 13.808 -14.052 1.00 86.25 106 MET A N 1
ATOM 814 C CA . MET A 1 106 ? 8.794 13.997 -13.469 1.00 86.25 106 MET A CA 1
ATOM 815 C C . MET A 1 106 ? 9.243 15.458 -13.569 1.00 86.25 106 MET A C 1
ATOM 817 O O . MET A 1 106 ? 9.678 16.045 -12.573 1.00 86.25 106 MET A O 1
ATOM 821 N N . VAL A 1 107 ? 9.119 16.050 -14.756 1.00 85.62 107 VAL A N 1
ATOM 822 C CA . VAL A 1 107 ? 9.492 17.441 -15.024 1.00 85.62 107 VAL A CA 1
ATOM 823 C C . VAL A 1 107 ? 8.687 18.400 -14.154 1.00 85.62 107 VAL A C 1
ATOM 825 O O . VAL A 1 107 ? 9.282 19.327 -13.604 1.00 85.62 107 VAL A O 1
ATOM 828 N N . ASP A 1 108 ? 7.401 18.150 -13.919 1.00 85.75 108 ASP A N 1
ATOM 829 C CA . ASP A 1 108 ? 6.566 18.963 -13.028 1.00 85.75 108 ASP A CA 1
ATOM 830 C C . ASP A 1 108 ? 7.098 18.971 -11.591 1.00 85.75 108 ASP A C 1
ATOM 832 O O . ASP A 1 108 ? 7.216 20.025 -10.947 1.00 85.75 108 ASP A O 1
ATOM 836 N N . TYR A 1 109 ? 7.496 17.800 -11.087 1.00 82.12 109 TYR A N 1
ATOM 837 C CA . TYR A 1 109 ? 8.088 17.669 -9.757 1.00 82.12 109 TYR A CA 1
ATOM 838 C C . TYR A 1 109 ? 9.471 18.322 -9.641 1.00 82.12 109 TYR A C 1
ATOM 840 O O . TYR A 1 109 ? 9.829 18.784 -8.548 1.00 82.12 109 TYR A O 1
ATOM 848 N N . LEU A 1 110 ? 10.239 18.365 -10.734 1.00 80.31 110 LEU A N 1
ATOM 849 C CA . LEU A 1 110 ? 11.562 18.992 -10.802 1.00 80.31 110 LEU A CA 1
ATOM 850 C C . LEU A 1 110 ? 11.499 20.514 -10.966 1.00 80.31 110 LEU A C 1
ATOM 852 O O . LEU A 1 110 ? 12.280 21.211 -10.321 1.00 80.31 110 LEU A O 1
ATOM 856 N N . SER A 1 111 ? 10.586 21.004 -11.803 1.00 77.06 111 SER A N 1
ATOM 857 C CA . SER A 1 111 ? 10.502 22.404 -12.240 1.00 77.06 111 SER A CA 1
ATOM 858 C C . SER A 1 111 ? 9.732 23.289 -11.271 1.00 77.06 111 SER A C 1
ATOM 860 O O . SER A 1 111 ? 9.977 24.491 -11.187 1.00 77.06 111 SER A O 1
ATOM 862 N N . SER A 1 112 ? 8.806 22.711 -10.510 1.00 64.19 112 SER A N 1
ATOM 863 C CA . SER A 1 112 ? 8.048 23.485 -9.538 1.00 64.19 112 SER A CA 1
ATOM 864 C C . SER A 1 112 ? 8.979 23.950 -8.395 1.00 64.19 112 SER A C 1
ATOM 866 O O . SER A 1 112 ? 9.737 23.142 -7.846 1.00 64.19 112 SER A O 1
ATOM 868 N N . PRO A 1 113 ? 8.945 25.222 -7.967 1.00 56.06 113 PRO A N 1
ATOM 869 C CA . PRO A 1 113 ? 9.778 25.688 -6.863 1.00 56.06 113 PRO A CA 1
ATOM 870 C C . PRO A 1 113 ? 9.436 24.907 -5.589 1.00 56.06 113 PRO A C 1
ATOM 872 O O . PRO A 1 113 ? 8.264 24.701 -5.262 1.00 56.06 113 PRO A O 1
ATOM 875 N N . THR A 1 114 ? 10.446 24.422 -4.866 1.00 50.50 114 THR A N 1
ATOM 876 C CA . THR A 1 114 ? 10.274 24.037 -3.461 1.00 50.50 114 THR A CA 1
ATOM 877 C C . THR A 1 114 ? 9.822 25.288 -2.733 1.00 50.50 114 THR A C 1
ATOM 879 O O . THR A 1 114 ? 10.611 26.223 -2.612 1.00 50.50 114 THR A O 1
ATOM 882 N N . ALA A 1 115 ? 8.570 25.336 -2.278 1.00 44.84 115 ALA A N 1
ATOM 883 C CA . ALA A 1 115 ? 8.165 26.352 -1.326 1.00 44.84 115 ALA A CA 1
ATOM 884 C C . ALA A 1 115 ? 9.052 26.169 -0.088 1.00 44.84 115 ALA A C 1
ATOM 886 O O . ALA A 1 115 ? 8.838 25.277 0.729 1.00 44.84 115 ALA A O 1
ATOM 887 N N . THR A 1 116 ? 10.113 26.964 0.011 1.00 36.56 116 THR A N 1
ATOM 888 C CA . THR A 1 116 ? 10.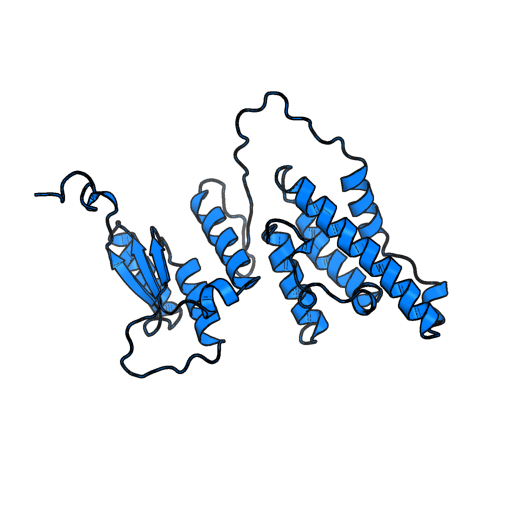846 27.167 1.252 1.00 36.56 116 THR A CA 1
ATOM 889 C C . THR A 1 116 ? 9.868 27.831 2.200 1.00 36.56 116 THR A C 1
ATOM 891 O O . THR A 1 116 ? 9.693 29.047 2.180 1.00 36.56 116 THR A O 1
ATOM 894 N N . SER A 1 117 ? 9.174 27.026 2.995 1.00 39.22 117 SER A N 1
ATOM 895 C CA . SER A 1 117 ? 8.310 27.481 4.072 1.00 39.22 117 SER A CA 1
ATOM 896 C C . SER A 1 117 ? 9.172 28.002 5.225 1.00 39.22 117 SER A C 1
ATOM 898 O O . SER A 1 117 ? 9.269 27.388 6.283 1.00 39.22 117 SER A O 1
ATOM 900 N N . ALA A 1 118 ? 9.816 29.148 5.011 1.00 35.72 118 ALA A N 1
ATOM 901 C CA . ALA A 1 118 ? 10.265 30.017 6.084 1.00 35.72 118 ALA A CA 1
ATOM 902 C C . ALA A 1 118 ? 9.037 30.814 6.555 1.00 35.72 118 ALA A C 1
ATOM 904 O O . ALA A 1 118 ? 8.714 31.855 5.991 1.00 35.72 118 ALA A O 1
ATOM 905 N N . GLY A 1 119 ? 8.306 30.280 7.540 1.00 35.19 119 GLY A N 1
ATOM 906 C CA . GLY A 1 119 ? 7.261 31.028 8.255 1.00 35.19 119 GLY A CA 1
ATOM 907 C C . GLY A 1 119 ? 5.837 30.467 8.230 1.00 35.19 119 GLY A C 1
ATOM 908 O O . GLY A 1 119 ? 4.951 31.099 8.796 1.00 35.19 119 GLY A O 1
ATOM 909 N N . ALA A 1 120 ? 5.577 29.298 7.638 1.00 34.38 120 ALA A N 1
ATOM 910 C CA . ALA A 1 120 ? 4.263 28.667 7.772 1.00 34.38 120 ALA A CA 1
ATOM 911 C C . ALA A 1 120 ? 4.182 27.908 9.109 1.00 34.38 120 ALA A C 1
ATOM 913 O O . ALA A 1 120 ? 4.998 27.021 9.366 1.00 34.38 120 ALA A O 1
ATOM 914 N N . ALA A 1 121 ? 3.198 28.251 9.949 1.00 37.66 121 ALA A N 1
ATOM 915 C CA . ALA A 1 121 ? 2.760 27.414 11.069 1.00 37.66 121 ALA A CA 1
ATOM 916 C C . ALA A 1 121 ? 2.599 25.954 10.594 1.00 37.66 121 ALA A C 1
ATOM 918 O O . ALA A 1 121 ? 2.260 25.773 9.421 1.00 37.66 121 ALA A O 1
ATOM 919 N N . PRO A 1 122 ? 2.857 24.928 11.436 1.00 34.88 122 PRO A N 1
ATOM 920 C CA . PRO A 1 122 ? 2.899 23.531 11.004 1.00 34.88 122 PRO A CA 1
ATOM 921 C C . PRO A 1 122 ? 1.644 23.196 10.198 1.00 34.88 122 PRO A C 1
ATOM 923 O O . PRO A 1 122 ? 0.538 23.134 10.732 1.00 34.88 122 PRO A O 1
ATOM 926 N N . GLY A 1 123 ? 1.823 23.081 8.880 1.00 35.91 123 GLY A N 1
ATOM 927 C CA . GLY A 1 123 ? 0.726 22.908 7.947 1.00 35.91 123 GLY A CA 1
ATOM 928 C C . GLY A 1 123 ? 0.031 21.597 8.262 1.00 35.91 123 GLY A C 1
ATOM 929 O O . GLY A 1 123 ? 0.660 20.539 8.255 1.00 35.91 123 GLY A O 1
ATOM 930 N N . VAL A 1 124 ? -1.264 21.664 8.556 1.00 31.05 124 VAL A N 1
ATOM 931 C CA . VAL A 1 124 ? -2.091 20.474 8.740 1.00 31.05 124 VAL A CA 1
ATOM 932 C C . VAL A 1 124 ? -2.102 19.724 7.408 1.00 31.05 124 VAL A C 1
ATOM 934 O O . VAL A 1 124 ? -2.751 20.137 6.449 1.00 31.05 124 VAL A O 1
ATOM 937 N N . SER A 1 125 ? -1.325 18.641 7.326 1.00 37.06 125 SER A N 1
ATOM 938 C CA . SER A 1 125 ? -1.274 17.757 6.162 1.00 37.06 125 SER A CA 1
ATOM 939 C C . SER A 1 125 ? -2.620 17.049 6.040 1.00 37.06 125 SER A C 1
ATOM 941 O O . SER A 1 125 ? -2.876 16.055 6.716 1.00 37.06 125 SER A O 1
ATOM 943 N N . ARG A 1 126 ? -3.512 17.580 5.200 1.00 33.44 126 ARG A N 1
ATOM 944 C CA . ARG A 1 126 ? -4.783 16.929 4.887 1.00 33.44 126 ARG A CA 1
ATOM 945 C C . ARG A 1 126 ? -4.545 15.935 3.760 1.00 33.44 126 ARG A C 1
ATOM 947 O O . ARG A 1 126 ? -4.099 16.302 2.675 1.00 33.44 126 ARG A O 1
ATOM 954 N N . ARG A 1 127 ? -4.786 14.660 4.037 1.00 40.53 127 ARG A N 1
ATOM 955 C CA . ARG A 1 127 ? -4.517 13.555 3.119 1.00 40.53 127 ARG A CA 1
ATOM 956 C C . ARG A 1 127 ? -5.849 12.862 2.814 1.00 40.53 127 ARG A C 1
ATOM 958 O O . ARG A 1 127 ? -6.605 12.557 3.726 1.00 40.53 127 ARG A O 1
ATOM 965 N N . VAL A 1 128 ? -6.159 12.667 1.536 1.00 38.00 128 VAL A N 1
ATOM 966 C CA . VAL A 1 128 ? -7.368 11.961 1.073 1.00 38.00 128 VAL A CA 1
ATOM 967 C C . VAL A 1 128 ? -6.986 10.524 0.735 1.00 38.00 128 VAL A C 1
ATOM 969 O O . VAL A 1 128 ? -5.930 10.305 0.137 1.00 38.00 128 VAL A O 1
ATOM 972 N N . TYR A 1 129 ? -7.820 9.561 1.131 1.00 43.34 129 TYR A N 1
ATOM 973 C CA . TYR A 1 129 ? -7.513 8.135 1.051 1.00 43.34 129 TYR A CA 1
ATOM 974 C C . TYR A 1 129 ? -8.761 7.307 0.715 1.00 43.34 129 TYR A C 1
ATOM 976 O O . TYR A 1 129 ? -9.870 7.700 1.070 1.00 43.34 129 TYR A O 1
ATOM 984 N N . TYR A 1 130 ? -8.566 6.145 0.082 1.00 46.62 130 TYR A N 1
ATOM 985 C CA . TYR A 1 130 ? -9.640 5.289 -0.439 1.00 46.62 130 TYR A CA 1
ATOM 986 C C . TYR A 1 130 ? -9.677 3.896 0.211 1.00 46.62 130 TYR A C 1
ATOM 988 O O . TYR A 1 130 ? -8.627 3.278 0.403 1.00 46.62 130 TYR A O 1
ATOM 996 N N . TYR A 1 131 ? -10.892 3.394 0.470 1.00 37.03 131 TYR A N 1
ATOM 997 C CA . TYR A 1 131 ? -11.223 1.973 0.641 1.00 37.03 131 TYR A CA 1
ATOM 998 C C . TYR A 1 131 ? -12.652 1.719 0.115 1.00 37.03 131 TYR A C 1
ATOM 1000 O O . TYR A 1 131 ? -13.585 2.366 0.579 1.00 37.03 131 TYR A O 1
ATOM 1008 N N . GLY A 1 132 ? -12.828 0.777 -0.820 1.00 42.22 132 GLY A N 1
ATOM 1009 C CA . GLY A 1 132 ? -14.144 0.318 -1.312 1.00 42.22 132 GLY A CA 1
ATOM 1010 C C . GLY A 1 132 ? -14.586 0.862 -2.688 1.00 42.22 132 GLY A C 1
ATOM 1011 O O . GLY A 1 132 ? -13.959 1.788 -3.205 1.00 42.22 132 GLY A O 1
ATOM 1012 N N . PRO A 1 133 ? -15.612 0.250 -3.326 1.00 35.81 133 PRO A N 1
ATOM 1013 C CA . PRO A 1 133 ? -16.096 0.657 -4.646 1.00 35.81 133 PRO A CA 1
ATOM 1014 C C . PRO A 1 133 ? -16.796 2.025 -4.586 1.00 35.81 133 PRO A C 1
ATOM 1016 O O . PRO A 1 133 ? -17.533 2.320 -3.649 1.00 35.81 133 PRO A O 1
ATOM 1019 N N . PHE A 1 134 ? -16.502 2.855 -5.589 1.00 41.91 134 PHE A N 1
ATOM 1020 C CA . PHE A 1 134 ? -16.907 4.254 -5.732 1.00 41.91 134 PHE A CA 1
ATOM 1021 C C . PHE A 1 134 ? -18.419 4.415 -5.905 1.00 41.91 134 PHE A C 1
ATOM 1023 O O . PHE A 1 134 ? -18.938 3.951 -6.909 1.00 41.91 134 PHE A O 1
ATOM 1030 N N . ASP A 1 135 ? -19.061 5.166 -5.007 1.00 32.06 135 ASP A N 1
ATOM 1031 C CA . ASP A 1 135 ? -20.279 5.940 -5.293 1.00 32.06 135 ASP A CA 1
ATOM 1032 C C . ASP A 1 135 ? -20.386 7.123 -4.305 1.00 32.06 135 ASP A C 1
ATOM 1034 O O . ASP A 1 135 ? -21.232 7.162 -3.415 1.00 32.06 135 ASP A O 1
ATOM 1038 N N . GLY A 1 136 ? -19.484 8.106 -4.437 1.00 38.03 136 GLY A N 1
ATOM 1039 C CA . GLY A 1 136 ? -19.696 9.455 -3.887 1.00 38.03 136 GLY A CA 1
ATOM 1040 C C . GLY A 1 136 ? -18.531 10.081 -3.097 1.00 38.03 136 GLY A C 1
ATOM 1041 O O . GLY A 1 136 ? -17.701 9.369 -2.529 1.00 38.03 136 GLY A O 1
ATOM 1042 N N . PRO A 1 137 ? -18.442 11.428 -3.063 1.00 34.69 137 PRO A N 1
ATOM 1043 C CA . PRO A 1 137 ? -17.444 12.150 -2.279 1.00 34.69 137 PRO A CA 1
ATOM 1044 C C . PRO A 1 137 ? -17.789 12.134 -0.781 1.00 34.69 137 PRO A C 1
ATOM 1046 O O . PRO A 1 137 ? -18.909 12.438 -0.381 1.00 34.69 137 PRO A O 1
ATOM 1049 N N . ILE A 1 138 ? -16.802 11.801 0.054 1.00 42.25 138 ILE A N 1
ATOM 1050 C CA . ILE A 1 138 ? -16.908 11.863 1.517 1.00 42.25 138 ILE A CA 1
ATOM 1051 C C . ILE A 1 138 ? -16.581 13.294 1.957 1.00 42.25 138 ILE A C 1
ATOM 1053 O O . ILE A 1 138 ? -15.437 13.743 1.843 1.00 42.25 138 ILE A O 1
ATOM 1057 N N . ASP A 1 139 ? -17.592 14.011 2.446 1.00 40.78 139 ASP A N 1
ATOM 1058 C CA . ASP A 1 139 ? -17.473 15.410 2.844 1.00 40.78 139 ASP A CA 1
ATOM 1059 C C . ASP A 1 139 ? -16.573 15.636 4.071 1.00 40.78 139 ASP A C 1
ATOM 1061 O O . ASP A 1 139 ? -16.337 14.792 4.938 1.00 40.78 139 ASP A O 1
ATOM 1065 N N . SER A 1 140 ? -16.055 16.858 4.121 1.00 40.41 140 SER A N 1
ATOM 1066 C CA . SER A 1 140 ? -14.920 17.347 4.906 1.00 40.41 140 SER A CA 1
ATOM 1067 C C . SER A 1 140 ? -15.090 17.426 6.441 1.00 40.41 140 SER A C 1
ATOM 1069 O O . SER A 1 140 ? -14.229 18.010 7.103 1.00 40.41 140 SER A O 1
ATOM 1071 N N . ASN A 1 141 ? -16.095 16.768 7.028 1.00 42.38 141 ASN A N 1
ATOM 1072 C CA . ASN A 1 141 ? -16.260 16.615 8.487 1.00 42.38 141 ASN A CA 1
ATOM 1073 C C . ASN A 1 141 ? -15.531 15.382 9.077 1.00 42.38 141 ASN A C 1
ATOM 1075 O O . ASN A 1 141 ? -15.606 15.130 10.276 1.00 42.38 141 ASN A O 1
ATOM 1079 N N . HIS A 1 142 ? -14.780 14.627 8.264 1.00 48.12 142 HIS A N 1
ATOM 1080 C CA . HIS A 1 142 ? -14.211 13.322 8.632 1.00 48.12 142 HIS A CA 1
ATOM 1081 C C . HIS A 1 142 ? -12.669 13.267 8.667 1.00 48.12 142 HIS A C 1
ATOM 1083 O O . HIS A 1 142 ? -12.040 12.494 7.943 1.00 48.12 142 HIS A O 1
ATOM 1089 N N . GLY A 1 143 ? -12.028 14.060 9.530 1.00 44.56 143 GLY A N 1
ATOM 1090 C CA . GLY A 1 143 ? -10.568 13.994 9.727 1.00 44.56 143 GLY A CA 1
ATOM 1091 C C . GLY A 1 143 ? -10.067 12.624 10.221 1.00 44.56 143 GLY A C 1
ATOM 1092 O O . GLY A 1 143 ? -9.050 12.129 9.736 1.00 44.56 143 GLY A O 1
ATOM 1093 N N . LEU A 1 144 ? -10.812 11.967 11.122 1.00 49.25 144 LEU A N 1
ATOM 1094 C CA . LEU A 1 144 ? -10.461 10.634 11.638 1.00 49.25 144 LEU A CA 1
ATOM 1095 C C . LEU A 1 144 ? -10.586 9.524 10.581 1.00 49.25 144 LEU A C 1
ATOM 1097 O O . LEU A 1 144 ? -9.735 8.636 10.526 1.00 49.25 144 LEU A O 1
ATOM 1101 N N . ALA A 1 145 ? -11.582 9.598 9.689 1.00 58.97 145 ALA A N 1
ATOM 1102 C CA . ALA A 1 145 ? -11.746 8.599 8.630 1.00 58.97 145 ALA A CA 1
ATOM 1103 C C . ALA A 1 145 ? -10.556 8.613 7.658 1.00 58.97 145 ALA A C 1
ATOM 1105 O O . ALA A 1 145 ? -10.095 7.563 7.218 1.00 58.97 145 ALA A O 1
ATOM 1106 N N . GLN A 1 146 ? -9.997 9.796 7.383 1.00 60.62 146 GLN A N 1
ATOM 1107 C CA . GLN A 1 146 ? -8.810 9.927 6.544 1.00 60.62 146 GLN A CA 1
ATOM 1108 C C . GLN A 1 146 ? -7.603 9.202 7.166 1.00 60.62 146 GLN A C 1
ATOM 1110 O O . GLN A 1 146 ? -6.988 8.366 6.509 1.00 60.62 146 GLN A O 1
ATOM 1115 N N . ALA A 1 147 ? -7.289 9.441 8.442 1.00 63.56 147 ALA A N 1
ATOM 1116 C CA . ALA A 1 147 ? -6.166 8.771 9.110 1.00 63.56 147 ALA A CA 1
ATOM 1117 C C . ALA A 1 147 ? -6.322 7.236 9.155 1.00 63.56 147 ALA A C 1
ATOM 1119 O O . ALA A 1 147 ? -5.364 6.507 8.892 1.00 63.56 147 ALA A O 1
ATOM 1120 N N . CYS A 1 148 ? -7.537 6.748 9.412 1.00 73.44 148 CYS A N 1
ATOM 1121 C CA . CYS A 1 148 ? -7.844 5.319 9.457 1.00 73.44 148 CYS A CA 1
ATOM 1122 C C . CYS A 1 148 ? -7.609 4.633 8.097 1.00 73.44 148 CYS A C 1
ATOM 1124 O O . CYS A 1 148 ? -6.969 3.580 8.011 1.00 73.44 148 CYS A O 1
ATOM 1126 N N . VAL A 1 149 ? -8.041 5.265 7.003 1.00 72.38 149 VAL A N 1
ATOM 1127 C CA . VAL A 1 149 ? -7.821 4.742 5.647 1.00 72.38 149 VAL A CA 1
ATOM 1128 C C . VAL A 1 149 ? -6.340 4.845 5.239 1.00 72.38 149 VAL A C 1
ATOM 1130 O O . VAL A 1 149 ? -5.821 3.953 4.566 1.00 72.38 149 VAL A O 1
ATOM 1133 N N . ALA A 1 150 ? -5.620 5.877 5.689 1.00 67.00 150 ALA A N 1
ATOM 1134 C CA . ALA A 1 150 ? -4.170 5.997 5.506 1.00 67.00 150 ALA A CA 1
ATOM 1135 C C . ALA A 1 150 ? -3.417 4.794 6.056 1.00 67.00 150 ALA A C 1
ATOM 1137 O O . ALA A 1 150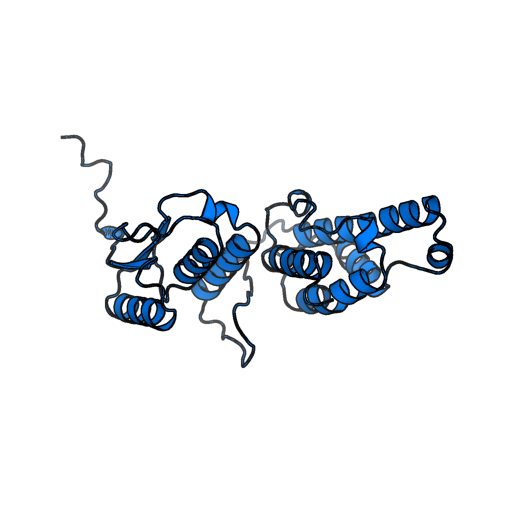 ? -2.630 4.150 5.358 1.00 67.00 150 ALA A O 1
ATOM 1138 N N . LEU A 1 151 ? -3.680 4.510 7.330 1.00 79.19 151 LEU A N 1
ATOM 1139 C CA . LEU A 1 151 ? -3.033 3.435 8.045 1.00 79.19 151 LEU A CA 1
ATOM 1140 C C . LEU A 1 151 ? -3.471 2.095 7.452 1.00 79.19 151 LEU A C 1
ATOM 1142 O O . LEU A 1 151 ? -2.632 1.226 7.259 1.00 79.19 151 LEU A O 1
ATOM 1146 N N . SER A 1 152 ? -4.727 1.968 7.013 1.00 83.62 152 SER A N 1
ATOM 1147 C CA . SER A 1 152 ? -5.207 0.773 6.312 1.00 83.62 152 SER A CA 1
ATOM 1148 C C . SER A 1 152 ? -4.403 0.510 5.040 1.00 83.62 152 SER A C 1
ATOM 1150 O O . SER A 1 152 ? -3.934 -0.604 4.827 1.00 83.62 152 SER A O 1
ATOM 1152 N N . ASN A 1 153 ? -4.169 1.537 4.219 1.00 75.31 153 ASN A N 1
ATOM 1153 C CA . ASN A 1 153 ? -3.344 1.405 3.019 1.00 75.31 153 ASN A CA 1
ATOM 1154 C C . ASN 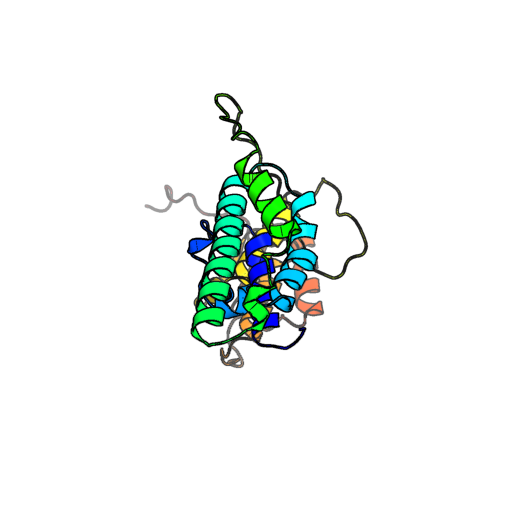A 1 153 ? -1.886 1.084 3.349 1.00 75.31 153 ASN A C 1
ATOM 1156 O O . ASN A 1 153 ? -1.273 0.284 2.646 1.00 75.31 153 ASN A O 1
ATOM 1160 N N . HIS A 1 154 ? -1.346 1.641 4.435 1.00 76.69 154 HIS A N 1
ATOM 1161 C CA . HIS A 1 154 ? -0.015 1.283 4.908 1.00 76.69 154 HIS A CA 1
ATOM 1162 C C . HIS A 1 154 ? 0.079 -0.199 5.303 1.00 76.69 154 HIS A C 1
ATOM 1164 O O . HIS A 1 154 ? 0.987 -0.880 4.833 1.00 76.69 154 HIS A O 1
ATOM 1170 N N . LEU A 1 155 ? -0.886 -0.721 6.069 1.00 84.50 155 LEU A N 1
ATOM 1171 C CA . LEU A 1 155 ? -0.941 -2.138 6.455 1.00 84.50 155 LEU A CA 1
ATOM 1172 C C . LEU A 1 155 ? -1.167 -3.061 5.248 1.00 84.50 155 LEU A C 1
ATOM 1174 O O . LEU A 1 155 ? -0.623 -4.159 5.193 1.00 84.50 155 LEU A O 1
ATOM 1178 N N . LEU A 1 156 ? -1.951 -2.629 4.256 1.00 82.50 156 LEU A N 1
ATOM 1179 C CA . LEU A 1 156 ? -2.155 -3.382 3.014 1.00 82.50 156 LEU A CA 1
ATOM 1180 C C . LEU A 1 156 ? -0.910 -3.399 2.117 1.00 82.50 156 LEU A C 1
ATOM 1182 O O . LEU A 1 156 ? -0.762 -4.327 1.319 1.00 82.50 156 LEU A O 1
ATOM 1186 N N . ALA A 1 157 ? -0.079 -2.360 2.193 1.00 75.00 157 ALA A N 1
ATOM 1187 C CA . ALA A 1 157 ? 1.164 -2.239 1.441 1.00 75.00 157 ALA A CA 1
ATOM 1188 C C . ALA A 1 157 ? 2.319 -2.994 2.123 1.00 75.00 157 ALA A C 1
ATOM 1190 O O . ALA A 1 157 ? 3.135 -3.606 1.442 1.00 75.00 157 ALA A O 1
ATOM 1191 N N . ASP A 1 158 ? 2.342 -3.018 3.458 1.00 79.69 158 ASP A N 1
ATOM 1192 C CA . ASP A 1 158 ? 3.261 -3.830 4.257 1.00 79.69 158 ASP A CA 1
ATOM 1193 C C . ASP A 1 158 ? 2.508 -4.704 5.282 1.00 79.69 158 ASP A C 1
ATOM 1195 O O . ASP A 1 158 ? 2.426 -4.372 6.472 1.00 79.69 158 ASP A O 1
ATOM 1199 N N . PRO A 1 159 ? 1.973 -5.864 4.849 1.00 84.31 159 PRO A N 1
ATOM 1200 C CA . PRO A 1 159 ? 1.254 -6.771 5.738 1.00 84.31 159 PRO A CA 1
ATOM 1201 C C . PRO A 1 159 ? 2.108 -7.338 6.870 1.00 84.31 159 PRO A C 1
ATOM 1203 O O . PRO A 1 159 ? 1.552 -7.862 7.836 1.00 84.31 159 PRO A O 1
ATOM 1206 N N . THR A 1 160 ? 3.442 -7.270 6.782 1.00 81.25 160 THR A N 1
ATOM 1207 C CA . THR A 1 160 ? 4.326 -7.855 7.799 1.00 81.25 160 THR A CA 1
ATOM 1208 C C . THR A 1 160 ? 4.116 -7.212 9.167 1.00 81.25 160 THR A C 1
ATOM 1210 O O . THR A 1 160 ? 4.176 -7.913 10.179 1.00 81.25 160 THR A O 1
ATOM 1213 N N . LEU A 1 161 ? 3.743 -5.930 9.200 1.00 81.44 161 LEU A N 1
ATOM 1214 C CA . LEU A 1 161 ? 3.396 -5.196 10.418 1.00 81.44 161 LEU A CA 1
ATOM 1215 C C . LEU A 1 161 ? 2.211 -5.821 11.158 1.00 81.44 161 LEU A C 1
ATOM 1217 O O . LEU A 1 161 ? 2.196 -5.851 12.382 1.00 81.44 161 LEU A O 1
ATOM 1221 N N . VAL A 1 162 ? 1.247 -6.389 10.435 1.00 86.50 162 VAL A N 1
ATOM 1222 C CA . VAL A 1 162 ? 0.137 -7.138 11.038 1.00 86.50 162 VAL A CA 1
ATOM 1223 C C . VAL A 1 162 ? 0.567 -8.574 11.319 1.00 86.50 162 VAL A C 1
ATOM 1225 O O . VAL A 1 162 ? 0.385 -9.081 12.422 1.00 86.50 162 VAL A O 1
ATOM 1228 N N . LEU A 1 163 ? 1.158 -9.242 10.326 1.00 84.06 163 LEU A N 1
ATOM 1229 C CA . LEU A 1 163 ? 1.385 -10.686 10.336 1.00 84.06 163 LEU A CA 1
ATOM 1230 C C . LEU A 1 163 ? 2.404 -11.150 11.383 1.00 84.06 163 LEU A C 1
ATOM 1232 O O . LEU A 1 163 ? 2.256 -12.261 11.890 1.00 84.06 163 LEU A O 1
ATOM 1236 N N . THR A 1 164 ? 3.375 -10.317 11.753 1.00 82.50 164 THR A N 1
ATOM 1237 C CA . THR A 1 164 ? 4.431 -10.664 12.723 1.00 82.50 164 THR A CA 1
ATOM 1238 C C . THR A 1 164 ? 3.999 -10.565 14.191 1.00 82.50 164 THR A C 1
ATOM 1240 O O . THR A 1 164 ? 4.653 -11.146 15.058 1.00 82.50 164 THR A O 1
ATOM 1243 N N . HIS A 1 165 ? 2.879 -9.901 14.496 1.00 82.69 165 HIS A N 1
ATOM 1244 C CA . HIS A 1 165 ? 2.467 -9.624 15.877 1.00 82.69 165 HIS A CA 1
ATOM 1245 C C . HIS A 1 165 ? 1.377 -10.579 16.370 1.00 82.69 165 HIS A C 1
ATOM 1247 O O . HIS A 1 165 ? 0.319 -10.702 15.759 1.00 82.69 165 HIS A O 1
ATOM 1253 N N . LYS A 1 166 ? 1.594 -11.250 17.507 1.00 82.56 166 LYS A N 1
ATOM 1254 C CA . LYS A 1 166 ? 0.641 -12.244 18.045 1.00 82.56 166 LYS A CA 1
ATOM 1255 C C . LYS A 1 166 ? -0.660 -11.647 18.583 1.00 82.56 166 LYS A C 1
ATOM 1257 O O . LYS A 1 166 ? -1.653 -12.360 18.633 1.00 82.56 166 LYS A O 1
ATOM 1262 N N . ARG A 1 167 ? -0.645 -10.382 19.005 1.00 88.12 167 ARG A N 1
ATOM 1263 C CA . ARG A 1 167 ? -1.814 -9.643 19.489 1.00 88.12 167 ARG A CA 1
ATOM 1264 C C . ARG A 1 167 ? -1.745 -8.211 18.992 1.00 88.12 167 ARG A C 1
ATOM 1266 O O . ARG A 1 167 ? -0.658 -7.639 18.954 1.00 88.12 167 ARG A O 1
ATOM 1273 N N . ILE A 1 168 ? -2.891 -7.664 18.616 1.00 91.69 168 ILE A N 1
ATOM 1274 C CA . ILE A 1 168 ? -3.034 -6.295 18.123 1.00 91.69 168 ILE A CA 1
ATOM 1275 C C . ILE A 1 168 ? -4.185 -5.655 18.889 1.00 91.69 168 ILE A C 1
ATOM 1277 O O . ILE A 1 168 ? -5.246 -6.261 19.017 1.00 91.69 168 ILE A O 1
ATOM 1281 N N . ILE A 1 169 ? -3.970 -4.444 19.390 1.00 93.38 169 ILE A N 1
ATOM 1282 C CA . ILE A 1 169 ? -5.009 -3.637 20.024 1.00 93.38 169 ILE A CA 1
ATOM 1283 C C . ILE A 1 169 ? -5.168 -2.368 19.191 1.00 93.38 169 ILE A C 1
ATOM 1285 O O . ILE A 1 169 ? -4.179 -1.690 18.915 1.00 93.38 169 ILE A O 1
ATOM 1289 N N . GLU A 1 170 ? -6.395 -2.068 18.777 1.00 92.50 170 GLU A N 1
ATOM 1290 C CA . GLU A 1 170 ? -6.752 -0.793 18.160 1.00 92.50 170 GLU A CA 1
ATOM 1291 C C . GLU A 1 170 ? -7.438 0.092 19.203 1.00 92.50 170 GLU A C 1
ATOM 1293 O O . GLU A 1 170 ? -8.437 -0.301 19.807 1.00 92.50 170 GLU A O 1
ATOM 1298 N N . LEU A 1 171 ? -6.885 1.284 19.414 1.00 91.25 171 LEU A N 1
ATOM 1299 C CA . LEU A 1 171 ? -7.412 2.288 20.331 1.00 91.25 171 LEU A CA 1
ATOM 1300 C C . LEU A 1 171 ? -8.271 3.285 19.551 1.00 91.25 171 LEU A C 1
ATOM 1302 O O . LEU A 1 171 ? -7.786 3.851 18.572 1.00 91.25 171 LEU A O 1
ATOM 1306 N N . GLY A 1 172 ? -9.508 3.523 19.995 1.00 89.75 172 GLY A N 1
ATOM 1307 C CA . GLY A 1 172 ? -10.431 4.429 19.302 1.00 89.75 172 GLY A CA 1
ATOM 1308 C C . GLY A 1 172 ? -10.794 3.898 17.917 1.00 89.75 172 GLY A C 1
ATOM 1309 O O . GLY A 1 172 ? -10.648 4.594 16.911 1.00 89.75 172 GLY A O 1
ATOM 1310 N N . ALA A 1 173 ? -11.188 2.626 17.864 1.00 88.94 173 ALA A N 1
ATOM 1311 C CA . ALA A 1 173 ? -11.404 1.879 16.634 1.00 88.94 173 ALA A CA 1
ATOM 1312 C C . ALA A 1 173 ? -12.568 2.430 15.798 1.00 88.94 173 ALA A C 1
ATOM 1314 O O . ALA A 1 173 ? -12.641 2.162 14.592 1.00 88.94 173 ALA A O 1
ATOM 1315 N N . GLY A 1 174 ? -13.486 3.192 16.404 1.00 89.44 174 GLY A N 1
ATOM 1316 C CA . GLY A 1 174 ? -14.651 3.718 15.715 1.00 89.44 174 GLY A CA 1
ATOM 1317 C C . GLY A 1 174 ? -15.448 2.589 15.063 1.00 89.44 174 GLY A C 1
ATOM 1318 O O . GLY A 1 174 ? -15.864 1.630 15.702 1.00 89.44 174 GLY A O 1
ATOM 1319 N N . VAL A 1 175 ? -15.600 2.665 13.741 1.00 87.00 175 VAL A N 1
ATOM 1320 C CA . VAL A 1 175 ? -16.309 1.645 12.948 1.00 87.00 175 VAL A CA 1
ATOM 1321 C C . VAL A 1 175 ? -15.500 0.360 12.700 1.00 87.00 175 VAL A C 1
ATOM 1323 O O . VAL A 1 175 ? -16.038 -0.588 12.133 1.00 87.00 175 VAL A O 1
ATOM 1326 N N . GLY A 1 176 ? -14.219 0.311 13.085 1.00 88.31 176 GLY A N 1
ATOM 1327 C CA . GLY A 1 176 ? -13.389 -0.899 13.044 1.00 88.31 176 GLY A CA 1
ATOM 1328 C C . GLY A 1 176 ? -12.686 -1.194 11.722 1.00 88.31 176 GLY A C 1
ATOM 1329 O O . GLY A 1 176 ? -12.252 -2.325 11.510 1.00 88.31 176 GLY A O 1
ATOM 1330 N N . LEU A 1 177 ? -12.562 -0.220 10.814 1.00 87.81 177 LEU A N 1
ATOM 1331 C CA . LEU A 1 177 ? -11.956 -0.435 9.492 1.00 87.81 177 LEU A CA 1
ATOM 1332 C C . LEU A 1 177 ? -10.550 -1.062 9.585 1.00 87.81 177 LEU A C 1
ATOM 1334 O O . LEU A 1 177 ? -10.277 -2.044 8.895 1.00 87.81 177 LEU A O 1
ATOM 1338 N N . LEU A 1 178 ? -9.669 -0.536 10.440 1.00 90.12 178 LEU A N 1
ATOM 1339 C CA . LEU A 1 178 ? -8.301 -1.048 10.592 1.00 90.12 178 LEU A CA 1
ATOM 1340 C C . LEU A 1 178 ? -8.267 -2.444 11.205 1.00 90.12 178 LEU A C 1
ATOM 1342 O O . LEU A 1 178 ? -7.531 -3.304 10.713 1.00 90.12 178 LEU A O 1
ATOM 1346 N N . SER A 1 179 ? -9.074 -2.692 12.234 1.00 92.38 179 SER A N 1
ATOM 1347 C CA . SER A 1 179 ? -9.249 -4.021 12.819 1.00 92.38 179 SER A CA 1
ATOM 1348 C C . SER A 1 179 ? -9.718 -5.039 11.782 1.00 92.38 179 SER A C 1
ATOM 1350 O O . SER A 1 179 ? -9.154 -6.129 11.688 1.00 92.38 179 SER A O 1
ATOM 1352 N N . LEU A 1 180 ? -10.676 -4.672 10.929 1.00 89.56 180 LEU A N 1
ATOM 1353 C CA . LEU A 1 180 ? -11.166 -5.527 9.847 1.00 89.56 180 LEU A CA 1
ATOM 1354 C C . LEU A 1 180 ? -10.110 -5.762 8.761 1.00 89.56 180 LEU A C 1
ATOM 1356 O O . LEU A 1 180 ? -9.929 -6.896 8.313 1.00 89.56 180 LEU A O 1
ATOM 1360 N N . VAL A 1 181 ? -9.380 -4.723 8.349 1.00 90.19 181 VAL A N 1
ATOM 1361 C CA . VAL A 1 181 ? -8.260 -4.848 7.400 1.00 90.19 181 VAL A CA 1
ATOM 1362 C C . VAL A 1 181 ? -7.184 -5.777 7.965 1.00 90.19 181 VAL A C 1
ATOM 1364 O O . VAL A 1 181 ? -6.749 -6.704 7.282 1.00 90.19 181 VAL A O 1
ATOM 1367 N N . SER A 1 182 ? -6.812 -5.594 9.231 1.00 90.94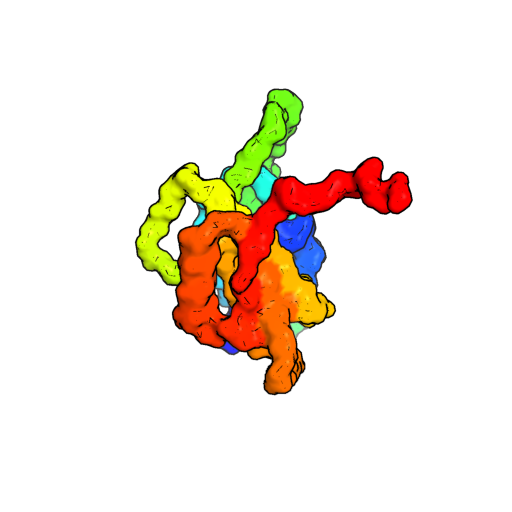 182 SER A N 1
ATOM 1368 C CA . SER A 1 182 ? -5.826 -6.422 9.932 1.00 90.94 182 SER A CA 1
ATOM 1369 C C . SER A 1 182 ? -6.289 -7.875 10.064 1.00 90.94 182 SER A C 1
ATOM 1371 O O . SER A 1 182 ? -5.500 -8.807 9.872 1.00 90.94 182 SER A O 1
ATOM 1373 N N . ALA A 1 183 ? -7.579 -8.094 10.328 1.00 89.25 183 ALA A N 1
ATOM 1374 C CA . ALA A 1 183 ? -8.175 -9.424 10.399 1.00 89.25 183 ALA A CA 1
ATOM 1375 C C . ALA A 1 183 ? -8.141 -10.129 9.041 1.00 89.25 183 ALA A C 1
ATOM 1377 O O . ALA A 1 183 ? -7.716 -11.282 8.965 1.00 89.25 183 ALA A O 1
ATOM 1378 N N . LYS A 1 184 ? -8.497 -9.422 7.961 1.00 87.69 184 LYS A N 1
ATOM 1379 C CA . LYS A 1 184 ? -8.450 -9.953 6.589 1.00 87.69 184 LYS A CA 1
ATOM 1380 C C . LYS A 1 184 ? -7.024 -10.278 6.147 1.00 87.69 184 LYS A C 1
ATOM 1382 O O . LYS A 1 184 ? -6.793 -11.353 5.598 1.00 87.69 184 LYS A O 1
ATOM 1387 N N . LEU A 1 185 ? -6.055 -9.410 6.446 1.00 86.12 185 LEU A N 1
ATOM 1388 C CA . LEU A 1 185 ? -4.634 -9.689 6.205 1.00 86.12 185 LEU A CA 1
ATOM 1389 C C . LEU A 1 185 ? -4.175 -10.939 6.969 1.00 86.12 185 LEU A C 1
ATOM 1391 O O . LEU A 1 185 ? -3.493 -11.793 6.408 1.00 86.12 185 LEU A O 1
ATOM 1395 N N . SER A 1 186 ? -4.617 -11.091 8.219 1.00 82.94 186 SER A N 1
ATOM 1396 C CA . SER A 1 186 ? -4.328 -12.264 9.052 1.00 82.94 186 SER A CA 1
ATOM 1397 C C . SER A 1 186 ? -5.012 -13.548 8.577 1.00 82.94 186 SER A C 1
ATOM 1399 O O . SER A 1 186 ? -4.512 -14.630 8.871 1.00 82.94 186 SER A O 1
ATOM 1401 N N . ALA A 1 187 ? -6.156 -13.453 7.898 1.00 74.44 187 ALA A N 1
ATOM 1402 C CA . ALA A 1 187 ? -6.893 -14.599 7.362 1.00 74.44 187 ALA A CA 1
ATOM 1403 C C . ALA A 1 187 ? -6.299 -15.125 6.051 1.00 74.44 187 ALA A C 1
ATOM 1405 O O . ALA A 1 187 ? -6.368 -16.320 5.787 1.00 74.44 187 ALA A O 1
ATOM 1406 N N . GLY A 1 188 ? -5.675 -14.251 5.255 1.00 60.81 188 GLY A N 1
ATOM 1407 C CA . GLY A 1 188 ? -4.929 -14.645 4.056 1.00 60.81 188 GLY A CA 1
ATOM 1408 C C . GLY A 1 188 ? -3.511 -15.167 4.330 1.00 60.81 188 GLY A C 1
ATOM 1409 O O . GLY A 1 188 ? -2.893 -15.741 3.435 1.00 60.81 188 GLY A O 1
ATOM 1410 N N . GLY A 1 189 ? -2.979 -14.963 5.540 1.00 54.09 189 GLY A N 1
ATOM 1411 C CA . GLY A 1 189 ? -1.695 -15.510 5.982 1.00 54.09 189 GLY A CA 1
ATOM 1412 C C . GLY A 1 189 ? -1.853 -16.909 6.582 1.00 54.09 189 GLY A C 1
ATOM 1413 O O . GLY A 1 189 ? -2.848 -17.188 7.238 1.00 54.09 189 GLY A O 1
ATOM 1414 N N . ALA A 1 190 ? -0.854 -17.778 6.400 1.00 45.38 190 ALA A N 1
ATOM 1415 C CA . ALA A 1 190 ? -0.819 -19.169 6.877 1.00 45.38 1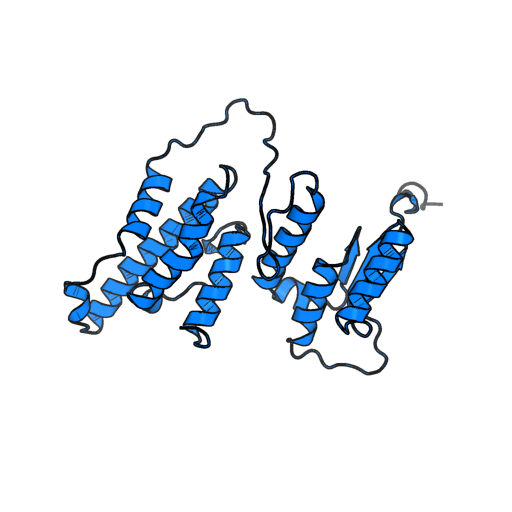90 ALA A CA 1
ATOM 1416 C C . ALA A 1 190 ? -0.747 -19.330 8.417 1.00 45.38 190 ALA A C 1
ATOM 1418 O O . ALA A 1 190 ? -0.096 -20.245 8.921 1.00 45.38 190 ALA A O 1
ATOM 1419 N N . ALA A 1 191 ? -1.361 -18.428 9.185 1.00 49.22 191 ALA A N 1
ATOM 1420 C CA . ALA A 1 191 ? -1.514 -18.599 10.619 1.00 49.22 191 ALA A CA 1
ATOM 1421 C C . ALA A 1 191 ? -2.617 -19.647 10.860 1.00 49.22 191 ALA A C 1
ATOM 1423 O O . ALA A 1 191 ? -3.750 -19.424 10.424 1.00 49.22 191 ALA A O 1
ATOM 1424 N N . PRO A 1 192 ? -2.310 -20.787 11.505 1.00 47.62 192 PRO A N 1
ATOM 1425 C CA . PRO A 1 192 ? -3.306 -21.816 11.764 1.00 47.62 192 PRO A CA 1
ATOM 1426 C C . PRO A 1 192 ? -4.422 -21.246 12.640 1.00 47.62 192 PRO A C 1
ATOM 1428 O O . PRO A 1 192 ? -4.156 -20.640 13.680 1.00 47.62 192 PRO A O 1
ATOM 1431 N N . GLU A 1 193 ? -5.670 -21.439 12.212 1.00 54.56 193 GLU A N 1
ATOM 1432 C CA . GLU A 1 193 ? -6.829 -21.239 13.075 1.00 54.56 193 GLU A CA 1
ATOM 1433 C C . GLU A 1 193 ? -6.769 -22.306 14.167 1.00 54.56 193 GLU A C 1
ATOM 1435 O O . GLU A 1 193 ? -6.952 -23.494 13.909 1.00 54.56 193 GLU A O 1
ATOM 1440 N N . ILE A 1 194 ? -6.418 -21.891 15.382 1.00 57.72 194 ILE A N 1
ATOM 1441 C CA . ILE A 1 194 ? -6.478 -22.761 16.552 1.00 57.72 194 ILE A CA 1
ATOM 1442 C C . ILE A 1 194 ? -7.864 -22.566 17.155 1.00 57.72 194 ILE A C 1
ATOM 1444 O O . ILE A 1 194 ? -8.193 -21.487 17.647 1.00 57.72 194 ILE A O 1
ATOM 1448 N N . GLU A 1 195 ? -8.681 -23.611 17.083 1.00 50.00 195 GLU A N 1
ATOM 1449 C CA . GLU A 1 195 ? -10.017 -23.645 17.671 1.00 50.00 195 GLU A CA 1
ATOM 1450 C C . GLU A 1 195 ? -9.925 -23.359 19.184 1.00 50.00 195 GLU A C 1
ATOM 1452 O O . GLU A 1 195 ? -9.164 -24.004 19.905 1.00 50.00 195 GLU A O 1
ATOM 1457 N N . GLY A 1 196 ? -10.646 -22.336 19.657 1.00 55.97 196 GLY A N 1
ATOM 1458 C CA . GLY A 1 196 ? -10.613 -21.884 21.056 1.00 55.97 196 GLY A CA 1
ATOM 1459 C C . GLY A 1 196 ? -9.518 -20.867 21.413 1.00 55.97 196 GLY A C 1
ATOM 1460 O O . GLY A 1 196 ? -9.396 -20.511 22.584 1.00 55.97 196 GLY A O 1
ATOM 1461 N N . ALA A 1 197 ? -8.727 -20.379 20.451 1.00 64.19 197 ALA A N 1
ATOM 1462 C CA . ALA A 1 197 ? -7.791 -19.283 20.700 1.00 64.19 197 ALA A CA 1
ATOM 1463 C C . ALA A 1 197 ? -8.520 -17.938 20.866 1.00 64.19 197 ALA A C 1
ATOM 1465 O O . ALA A 1 197 ? -9.494 -17.655 20.170 1.00 64.19 197 ALA A O 1
ATOM 1466 N N . GLU A 1 198 ? -8.021 -17.095 21.775 1.00 64.31 198 GLU A N 1
ATOM 1467 C CA . GLU A 1 198 ? -8.517 -15.725 21.925 1.00 64.31 198 GLU A CA 1
ATOM 1468 C C . GLU A 1 198 ? -8.380 -14.936 20.610 1.00 64.31 198 GLU A C 1
ATOM 1470 O O . GLU A 1 198 ? -7.389 -15.121 19.887 1.00 64.31 198 GLU A O 1
ATOM 1475 N N . PRO A 1 199 ? -9.324 -14.021 20.310 1.00 74.12 199 PRO A N 1
ATOM 1476 C CA . PRO A 1 199 ? -9.226 -13.149 19.149 1.00 74.12 199 PRO A CA 1
ATOM 1477 C C . PRO A 1 199 ? -7.886 -12.410 19.131 1.00 74.12 199 PRO A C 1
ATOM 1479 O O . PRO A 1 199 ? -7.502 -11.739 20.088 1.00 74.12 199 PRO A O 1
ATOM 1482 N N . ARG A 1 200 ? -7.161 -12.533 18.015 1.00 85.06 200 ARG A N 1
ATOM 1483 C CA . ARG A 1 200 ? -5.851 -11.891 17.818 1.00 85.06 200 ARG A CA 1
ATOM 1484 C C . ARG A 1 200 ? -5.938 -10.367 17.930 1.00 85.06 200 ARG A C 1
ATOM 1486 O O . ARG A 1 200 ? -4.958 -9.729 18.318 1.00 85.06 200 ARG A O 1
ATOM 1493 N N . ILE A 1 201 ? -7.063 -9.796 17.510 1.00 93.38 201 ILE A N 1
ATOM 1494 C CA . ILE A 1 201 ? -7.273 -8.356 17.398 1.00 93.38 201 ILE A CA 1
ATOM 1495 C C . ILE A 1 201 ? -8.339 -7.939 18.406 1.00 93.38 201 ILE A C 1
ATOM 1497 O O . ILE A 1 201 ? -9.422 -8.522 18.447 1.00 93.38 201 ILE A O 1
ATOM 1501 N N . VAL A 1 202 ? -8.035 -6.911 19.190 1.00 95.38 202 VAL A N 1
ATOM 1502 C CA . VAL A 1 202 ? -8.971 -6.279 20.119 1.00 95.38 202 VAL A CA 1
ATOM 1503 C C . VAL A 1 202 ? -9.193 -4.841 19.665 1.00 95.38 202 VAL A C 1
ATOM 1505 O O . VAL A 1 202 ? -8.280 -4.021 19.706 1.00 95.38 202 VAL A O 1
ATOM 1508 N N . ALA A 1 203 ? -10.399 -4.554 19.194 1.00 94.62 203 ALA A N 1
ATOM 1509 C CA . ALA A 1 203 ? -10.837 -3.240 18.756 1.00 94.62 203 ALA A CA 1
ATOM 1510 C C . ALA A 1 203 ? -11.534 -2.534 19.924 1.00 94.62 203 ALA A C 1
ATOM 1512 O O . ALA A 1 203 ? -12.472 -3.084 20.502 1.00 94.62 203 ALA A O 1
ATOM 1513 N N . THR A 1 204 ? -11.066 -1.345 20.296 1.00 95.19 204 THR A N 1
ATOM 1514 C CA . THR A 1 204 ? -11.555 -0.658 21.496 1.00 95.19 204 THR A CA 1
ATOM 1515 C C . THR A 1 204 ? -12.102 0.723 21.203 1.00 95.19 204 THR A C 1
ATOM 1517 O O . THR A 1 204 ? -11.552 1.441 20.372 1.00 95.19 204 THR A O 1
ATOM 1520 N N . ASP A 1 205 ? -13.169 1.095 21.900 1.00 92.50 205 ASP A N 1
ATOM 1521 C CA . ASP A 1 205 ? -13.737 2.444 21.892 1.00 92.50 205 ASP A CA 1
ATOM 1522 C C . ASP A 1 205 ? -14.384 2.741 23.255 1.00 92.50 205 ASP A C 1
ATOM 1524 O O . ASP A 1 205 ? -14.551 1.829 24.068 1.00 92.50 205 ASP A O 1
ATOM 1528 N N . VAL A 1 206 ? -14.719 4.002 23.522 1.00 91.81 206 VAL A N 1
ATOM 1529 C CA . VAL A 1 206 ? -15.341 4.430 24.787 1.00 91.81 206 VAL A CA 1
ATOM 1530 C C . VAL A 1 206 ? -16.859 4.565 24.658 1.00 91.81 206 VAL A C 1
ATOM 1532 O O . VAL A 1 206 ? -17.584 4.339 25.623 1.00 91.81 206 VAL A O 1
ATOM 1535 N N . ASP A 1 207 ? -17.356 4.906 23.466 1.00 88.25 207 ASP A N 1
ATOM 1536 C CA . ASP A 1 207 ? -18.779 5.156 23.243 1.00 88.25 207 ASP A CA 1
ATOM 1537 C C . ASP A 1 207 ? -19.544 3.842 23.001 1.00 88.25 207 ASP A C 1
ATOM 1539 O O . ASP A 1 207 ? -19.244 3.081 22.078 1.00 88.25 207 ASP A O 1
ATOM 1543 N N . GLU A 1 208 ? -20.567 3.578 23.818 1.00 91.50 208 GLU A N 1
ATOM 1544 C CA . GLU A 1 208 ? -21.368 2.347 23.743 1.00 91.50 208 GLU A CA 1
ATOM 1545 C C . GLU A 1 208 ? -22.038 2.147 22.374 1.00 91.50 208 GLU A C 1
ATOM 1547 O O . GLU A 1 208 ? -22.070 1.028 21.864 1.00 91.50 208 GLU A O 1
ATOM 1552 N N . LYS A 1 209 ? -22.515 3.217 21.726 1.00 86.38 209 LYS A N 1
ATOM 1553 C CA . LYS A 1 209 ? -23.144 3.119 20.398 1.00 86.38 209 LYS A CA 1
ATOM 1554 C C . LYS A 1 209 ? -22.109 2.813 19.326 1.00 86.38 209 LYS A C 1
ATOM 1556 O O . LYS A 1 209 ? -22.388 2.067 18.388 1.00 86.38 209 LYS A O 1
ATOM 1561 N N . VAL A 1 210 ? -20.910 3.378 19.456 1.00 84.50 210 VAL A N 1
ATOM 1562 C CA . VAL A 1 210 ? -19.788 3.051 18.570 1.00 84.50 210 VAL A CA 1
ATOM 1563 C C . VAL A 1 210 ? -19.392 1.585 18.735 1.00 84.50 210 VAL A C 1
ATOM 1565 O O . VAL A 1 210 ? -19.181 0.906 17.733 1.00 84.50 210 VAL A O 1
ATOM 1568 N N . LEU A 1 211 ? -19.371 1.060 19.963 1.00 88.94 211 LEU A N 1
ATOM 1569 C CA . LEU A 1 211 ? -19.108 -0.358 20.224 1.00 88.94 211 LEU A CA 1
ATOM 1570 C C . LEU A 1 211 ? -20.184 -1.278 19.630 1.00 88.94 211 LEU A C 1
ATOM 1572 O O . LEU A 1 211 ? -19.836 -2.301 19.040 1.00 88.94 211 LEU A O 1
ATOM 1576 N N . GLU A 1 212 ? -21.467 -0.916 19.722 1.00 85.06 212 GLU A N 1
ATOM 1577 C CA . GLU A 1 212 ? -22.557 -1.649 19.057 1.00 85.06 212 GLU A CA 1
ATOM 1578 C C . GLU A 1 212 ? -22.356 -1.688 17.533 1.00 85.06 212 GLU A C 1
ATOM 1580 O O . GLU A 1 212 ? -22.433 -2.754 16.914 1.00 85.06 212 GLU A O 1
ATOM 1585 N N . MET A 1 213 ? -22.027 -0.544 16.922 1.00 86.31 213 MET A N 1
ATOM 1586 C CA . MET A 1 213 ? -21.725 -0.459 15.488 1.00 86.31 213 MET A CA 1
ATOM 1587 C C . MET A 1 213 ? -20.489 -1.281 15.105 1.00 86.31 213 MET A C 1
ATOM 1589 O O . MET A 1 213 ? -20.490 -1.979 14.092 1.00 86.31 213 MET A O 1
ATOM 1593 N N . LEU A 1 214 ? -19.433 -1.223 15.912 1.00 87.50 214 LEU A N 1
ATOM 1594 C CA . LEU A 1 214 ? -18.203 -1.981 15.716 1.00 87.50 214 LEU A CA 1
ATOM 1595 C C . LEU A 1 214 ? -18.469 -3.491 15.750 1.00 87.50 214 LEU A C 1
ATOM 1597 O O . LEU A 1 214 ? -18.012 -4.219 14.867 1.00 87.50 214 LEU A O 1
ATOM 1601 N N . GLN A 1 215 ? -19.246 -3.964 16.727 1.00 91.75 215 GLN A N 1
ATOM 1602 C CA . GLN A 1 215 ? -19.658 -5.366 16.827 1.00 91.75 215 GLN A CA 1
ATOM 1603 C C . GLN A 1 215 ? -20.491 -5.801 15.618 1.00 91.75 215 GLN A C 1
ATOM 1605 O O . GLN A 1 215 ? -20.231 -6.869 15.057 1.00 91.75 215 GLN A O 1
ATOM 1610 N N . ALA A 1 216 ? -21.440 -4.967 15.179 1.00 82.88 216 ALA A N 1
ATOM 1611 C CA . ALA A 1 216 ? -22.224 -5.225 13.975 1.00 82.88 216 ALA A CA 1
ATOM 1612 C C . ALA A 1 216 ? -21.320 -5.355 12.736 1.00 82.88 216 ALA A C 1
ATOM 1614 O O . ALA A 1 216 ? -21.397 -6.356 12.027 1.00 82.88 216 ALA A O 1
ATOM 1615 N N . ASN A 1 217 ? -20.377 -4.431 12.536 1.00 85.75 217 ASN A N 1
ATOM 1616 C CA . ASN A 1 217 ? -19.445 -4.464 11.406 1.00 85.75 217 ASN A CA 1
ATOM 1617 C C . ASN A 1 217 ? -18.535 -5.704 11.419 1.00 85.75 217 ASN A C 1
ATOM 1619 O O . ASN A 1 217 ? -18.268 -6.296 10.367 1.00 85.75 217 ASN A O 1
ATOM 1623 N N . ILE A 1 218 ? -18.054 -6.119 12.598 1.00 85.94 218 ILE A N 1
ATOM 1624 C CA . ILE A 1 218 ? -17.289 -7.365 12.768 1.00 85.94 218 ILE A CA 1
ATOM 1625 C C . ILE A 1 218 ? -18.137 -8.565 12.347 1.00 85.94 218 ILE A C 1
ATOM 1627 O O . ILE A 1 218 ? -17.644 -9.438 11.625 1.00 85.94 218 ILE A O 1
ATOM 1631 N N . ALA A 1 219 ? -19.402 -8.597 12.769 1.00 85.31 219 ALA A N 1
ATOM 1632 C CA . ALA A 1 219 ? -20.308 -9.687 12.456 1.00 85.31 219 ALA A CA 1
ATOM 1633 C C . ALA A 1 219 ? -20.670 -9.755 10.968 1.00 85.31 219 ALA A C 1
ATOM 1635 O O . ALA A 1 219 ? -20.593 -10.830 10.373 1.00 85.31 219 ALA A O 1
ATOM 1636 N N . GLU A 1 220 ? -20.977 -8.615 10.349 1.00 81.69 220 GLU A N 1
ATOM 1637 C CA . GLU A 1 220 ? -21.270 -8.497 8.915 1.00 81.69 220 GLU A CA 1
ATOM 1638 C C . GLU A 1 220 ? -20.094 -8.938 8.034 1.00 81.69 220 GLU A C 1
ATOM 1640 O O . GLU A 1 220 ? -20.291 -9.463 6.939 1.00 81.69 220 GLU A O 1
ATOM 1645 N N . ASN A 1 221 ? -18.860 -8.774 8.518 1.00 83.12 221 ASN A N 1
ATOM 1646 C CA . ASN A 1 221 ? -17.656 -9.226 7.820 1.00 83.12 221 ASN A CA 1
ATOM 1647 C C . ASN A 1 221 ? -17.241 -10.667 8.171 1.00 83.12 221 ASN A C 1
ATOM 1649 O O . ASN A 1 221 ? -16.234 -11.136 7.636 1.00 83.12 221 ASN A O 1
ATOM 1653 N N . GLY A 1 222 ? -17.971 -11.365 9.051 1.00 82.19 222 GLY A N 1
ATOM 1654 C CA . GLY A 1 222 ? -17.653 -12.733 9.477 1.00 82.19 222 GLY A CA 1
ATOM 1655 C C . GLY A 1 222 ? -16.334 -12.848 10.249 1.00 82.19 222 GLY A C 1
ATOM 1656 O O . GLY A 1 222 ? -15.626 -13.845 10.115 1.00 82.19 222 GLY A O 1
ATOM 1657 N N . MET A 1 223 ? -15.952 -11.808 11.000 1.00 86.69 223 MET A N 1
ATOM 1658 C CA . MET A 1 223 ? -14.637 -11.697 11.650 1.00 86.69 223 MET A CA 1
ATOM 1659 C C . MET A 1 223 ? -14.664 -11.939 13.169 1.00 86.69 223 MET A C 1
ATOM 1661 O O . MET A 1 223 ? -13.656 -11.704 13.833 1.00 86.69 223 MET A O 1
ATOM 1665 N N . GLN A 1 224 ? -15.766 -12.447 13.731 1.00 89.12 224 GLN A N 1
ATOM 1666 C CA . GLN A 1 224 ? -15.961 -12.625 15.182 1.00 89.12 224 GLN A CA 1
ATOM 1667 C C . GLN A 1 224 ? -14.916 -13.547 15.834 1.00 89.12 224 GLN A C 1
ATOM 1669 O O . GLN A 1 224 ? -14.575 -13.376 16.998 1.00 89.12 224 GLN A O 1
ATOM 1674 N N . ALA A 1 225 ? -14.375 -14.515 15.087 1.00 86.81 225 ALA A N 1
ATOM 1675 C CA . ALA A 1 225 ? -13.321 -15.408 15.580 1.00 86.81 225 ALA A CA 1
ATOM 1676 C C . ALA A 1 225 ? -11.939 -14.728 15.679 1.00 86.81 225 ALA A C 1
ATOM 1678 O O . ALA A 1 225 ? -11.008 -15.282 16.257 1.00 86.81 225 ALA A O 1
ATOM 1679 N N . ARG A 1 226 ? -11.772 -13.548 15.068 1.00 87.06 226 ARG A N 1
ATOM 1680 C CA . ARG A 1 226 ? -10.469 -12.883 14.886 1.00 87.06 226 ARG A CA 1
ATOM 1681 C C . ARG A 1 226 ? -10.406 -11.504 15.523 1.00 87.06 226 ARG A C 1
ATOM 1683 O O . ARG A 1 226 ? -9.317 -11.091 15.924 1.00 87.06 226 ARG A O 1
ATOM 1690 N N . VAL A 1 227 ? -11.543 -10.819 15.602 1.00 92.38 227 VAL A N 1
ATOM 1691 C CA . VAL A 1 227 ? -11.678 -9.483 16.180 1.00 92.38 227 VAL A CA 1
ATOM 1692 C C . VAL A 1 227 ? -12.676 -9.538 17.324 1.00 92.38 227 VAL A C 1
ATOM 1694 O O . VAL A 1 227 ? -13.816 -9.954 17.130 1.00 92.38 227 VAL A O 1
ATOM 1697 N N . ASN A 1 228 ? -12.249 -9.081 18.496 1.00 94.94 228 ASN A N 1
ATOM 1698 C CA . ASN A 1 228 ? -13.137 -8.775 19.607 1.00 94.94 228 ASN A CA 1
ATOM 1699 C C . ASN A 1 228 ? -13.321 -7.262 19.721 1.00 94.94 228 ASN A C 1
ATOM 1701 O O . ASN A 1 228 ? -12.357 -6.524 19.531 1.00 94.94 228 ASN A O 1
ATOM 1705 N N . ALA A 1 229 ? -14.520 -6.815 20.081 1.00 94.94 229 ALA A N 1
ATOM 1706 C CA . ALA A 1 229 ? -14.785 -5.420 20.412 1.00 94.94 229 ALA A CA 1
ATOM 1707 C C . ALA A 1 229 ? -14.993 -5.279 21.920 1.00 94.94 229 ALA A C 1
ATOM 1709 O O . ALA A 1 229 ? -15.796 -6.017 22.495 1.00 94.94 229 ALA A O 1
ATOM 1710 N N . CYS A 1 230 ? -14.309 -4.337 22.565 1.00 94.69 230 CYS A N 1
ATOM 1711 C CA . CYS A 1 230 ? -14.512 -4.073 23.988 1.00 94.69 230 CYS A CA 1
ATOM 1712 C C . CYS A 1 230 ? -14.372 -2.594 24.339 1.00 94.69 230 CYS A C 1
ATOM 1714 O O . CYS A 1 230 ? -13.659 -1.849 23.670 1.00 94.69 230 CYS A O 1
ATOM 1716 N N . ALA A 1 231 ? -15.031 -2.186 25.422 1.00 94.19 231 ALA A N 1
ATOM 1717 C CA . ALA A 1 231 ? -14.897 -0.835 25.938 1.00 94.19 231 ALA A CA 1
ATOM 1718 C C . ALA A 1 231 ? -13.484 -0.594 26.486 1.00 94.19 231 ALA A C 1
ATOM 1720 O O . ALA A 1 231 ? -12.943 -1.440 27.204 1.00 94.19 231 ALA A O 1
ATOM 1721 N N . LEU A 1 232 ? -12.904 0.559 26.164 1.00 91.81 232 LEU A N 1
ATOM 1722 C CA . LEU A 1 232 ? -11.685 1.052 26.793 1.00 91.81 232 LEU A CA 1
ATOM 1723 C C . LEU A 1 232 ? -11.744 2.574 26.882 1.00 91.81 232 LEU A C 1
ATOM 1725 O O . LEU A 1 232 ? -11.710 3.263 25.865 1.00 91.81 232 LEU A O 1
ATOM 1729 N N . ASP A 1 233 ? -11.777 3.075 28.110 1.00 87.62 233 ASP A N 1
ATOM 1730 C CA . ASP A 1 233 ? -11.657 4.496 28.402 1.00 87.62 233 ASP A CA 1
ATOM 1731 C C . ASP A 1 233 ? -10.206 4.815 28.779 1.00 87.62 233 ASP A C 1
ATOM 1733 O O . ASP A 1 233 ? -9.642 4.225 29.704 1.00 87.62 233 ASP A O 1
ATOM 1737 N N . TRP A 1 234 ? -9.583 5.727 28.035 1.00 81.25 234 TRP A N 1
ATOM 1738 C CA . TRP A 1 234 ? -8.197 6.130 28.268 1.00 81.25 234 TRP A CA 1
ATOM 1739 C C . TRP A 1 234 ? -8.044 6.979 29.533 1.00 81.25 234 TRP A C 1
ATOM 1741 O O . TRP A 1 234 ? -6.954 7.016 30.097 1.00 81.25 234 TRP A O 1
ATOM 1751 N N . GLU A 1 235 ? -9.114 7.629 29.997 1.00 80.25 235 GLU A N 1
ATOM 1752 C CA . GLU A 1 235 ? -9.097 8.469 31.201 1.00 80.25 235 GLU A CA 1
ATOM 1753 C C . GLU A 1 235 ? -9.097 7.644 32.495 1.00 80.25 235 GLU A C 1
ATOM 1755 O O . GLU A 1 235 ? -8.781 8.160 33.564 1.00 80.25 235 GLU A O 1
ATOM 1760 N N . LEU A 1 236 ? -9.400 6.345 32.402 1.00 76.44 236 LEU A N 1
ATOM 1761 C CA . LEU A 1 236 ? -9.358 5.412 33.530 1.00 76.44 236 LEU A CA 1
ATOM 1762 C C . LEU A 1 236 ? -7.979 4.765 33.725 1.00 76.44 236 LEU A C 1
ATOM 1764 O O . LEU A 1 236 ? -7.815 3.938 34.625 1.00 76.44 236 LEU A O 1
ATOM 1768 N N . ALA A 1 237 ? -6.991 5.108 32.892 1.00 66.00 237 ALA A N 1
ATOM 1769 C CA . ALA A 1 237 ? -5.626 4.643 33.088 1.00 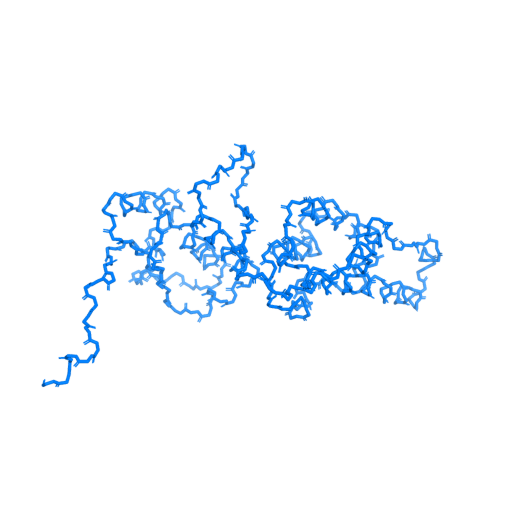66.00 237 ALA A CA 1
ATOM 1770 C C . ALA A 1 237 ? -5.054 5.250 34.386 1.00 66.00 237 ALA A C 1
ATOM 1772 O O . ALA A 1 237 ? -5.127 6.468 34.563 1.00 66.00 237 ALA A O 1
ATOM 1773 N N . PRO A 1 238 ? -4.491 4.438 35.301 1.00 62.94 238 PRO A N 1
ATOM 1774 C CA . PRO A 1 238 ? -3.880 4.965 36.513 1.00 62.94 238 PRO A CA 1
ATOM 1775 C C . PRO A 1 238 ? -2.710 5.886 36.154 1.00 62.94 238 PRO A C 1
ATOM 1777 O O . PRO A 1 238 ? -1.938 5.599 35.235 1.00 62.94 238 PRO A O 1
ATOM 1780 N N . ASP A 1 239 ? -2.586 6.993 36.886 1.00 60.19 239 ASP A N 1
ATOM 1781 C CA . ASP A 1 239 ? -1.452 7.902 36.755 1.00 60.19 239 ASP A CA 1
ATOM 1782 C C . ASP A 1 239 ? -0.179 7.143 37.177 1.00 60.19 239 ASP A C 1
ATOM 1784 O O . ASP A 1 239 ? -0.109 6.674 38.321 1.00 60.19 239 ASP A O 1
ATOM 1788 N N . PRO A 1 240 ? 0.822 6.961 36.292 1.00 62.12 240 PRO A N 1
ATOM 1789 C CA . PRO A 1 240 ? 2.010 6.165 36.604 1.00 62.12 240 PRO A CA 1
ATOM 1790 C C . PRO A 1 240 ? 2.796 6.692 37.815 1.00 62.12 240 PRO A C 1
ATOM 1792 O O . PRO A 1 240 ? 3.600 5.955 38.385 1.00 62.12 240 PRO A O 1
ATOM 1795 N N . GLU A 1 241 ? 2.564 7.939 38.235 1.00 60.75 241 GLU A N 1
ATOM 1796 C CA . GLU A 1 241 ? 3.187 8.542 39.417 1.00 60.75 241 GLU A CA 1
ATOM 1797 C C . GLU A 1 241 ? 2.474 8.220 40.745 1.00 60.75 241 GLU A C 1
ATOM 1799 O O . GLU A 1 241 ? 2.924 8.670 41.799 1.00 60.75 241 GLU A O 1
ATOM 1804 N N . HIS A 1 242 ? 1.366 7.470 40.744 1.00 53.97 242 HIS A N 1
ATOM 1805 C CA . HIS A 1 242 ? 0.603 7.141 41.962 1.00 53.97 242 HIS A CA 1
ATOM 1806 C C . HIS A 1 242 ? 0.644 5.659 42.373 1.00 53.97 242 HIS A C 1
ATOM 1808 O O . HIS A 1 242 ? 0.138 5.324 43.442 1.00 53.97 242 HIS A O 1
ATOM 1814 N N . ASP A 1 243 ? 1.318 4.797 41.605 1.00 50.53 243 ASP A N 1
ATOM 1815 C CA . ASP A 1 243 ? 1.413 3.349 41.874 1.00 50.53 243 ASP A CA 1
ATOM 1816 C C . ASP A 1 243 ? 2.703 2.916 42.607 1.00 50.53 243 ASP A C 1
ATOM 1818 O O . ASP A 1 243 ? 2.976 1.724 42.761 1.00 50.53 243 ASP A O 1
ATOM 1822 N N . THR A 1 244 ? 3.506 3.860 43.115 1.00 47.88 244 THR A N 1
ATOM 1823 C CA . THR A 1 244 ? 4.581 3.552 44.076 1.00 47.88 244 THR A CA 1
ATOM 1824 C C . THR A 1 244 ? 4.140 3.866 45.505 1.00 47.88 244 THR A C 1
ATOM 1826 O O . THR A 1 244 ? 4.524 4.898 46.061 1.00 47.88 244 THR A O 1
ATOM 1829 N N . ALA A 1 245 ? 3.349 2.977 46.106 1.00 43.94 245 ALA A N 1
ATOM 1830 C CA . ALA A 1 245 ? 3.134 2.920 47.553 1.00 43.94 245 ALA A CA 1
ATOM 1831 C C . ALA A 1 245 ? 3.035 1.467 48.030 1.00 43.94 245 ALA A C 1
ATOM 1833 O O . ALA A 1 245 ? 2.242 0.701 47.441 1.00 43.94 245 ALA A O 1
#